Protein 4MGE (pdb70)

InterPro domains:
  IPR003501 Phosphotransferase system, EIIB component, type 2/3 [PF02302] (2-93)
  IPR013012 Phosphotransferase system, EIIB component, type 3 [PS51100] (1-100)
  IPR036095 PTS system IIB component-like superfamily [SSF52794] (1-99)
  IPR051819 PTS system sugar-specific EIIB domain-containing protein [PTHR34581] (1-99)

Foldseek 3Di:
DEEEEDADCDDLVVLLQVLLVVLCVVVVHDYHYDYYHPVCCVVCLLRAQAYEYEPVVQVCCVVVVVVCVVSLHFYDYDDNVCSVVSPSNVVNVVRVVRNDVSVDPVDD/DEEEEDDDCDDLVVLLLVLLVVLCVVVPHDYHYDYHHPVCCVVCLLRALEYEYEPVVQVCQVVVCVVQLVSLHFYDYADNVCSVVSPSNVSNVVRVVRSVVSVVPDD

Solvent-accessible surface area: 11028 Å² total; per-residue (Å²): 43,36,0,0,1,2,22,51,67,35,165,49,6,43,89,0,17,82,88,0,85,65,3,10,170,84,90,68,59,156,56,88,11,30,20,20,55,24,132,27,1,154,123,31,2,102,92,6,40,0,0,0,0,3,34,109,20,123,177,47,50,90,84,19,75,96,28,0,61,117,109,123,8,10,22,12,9,1,45,77,148,52,18,58,150,37,64,4,89,18,0,0,39,12,0,46,2,4,59,139,2,35,99,13,140,96,122,48,29,35,0,0,0,3,26,58,69,34,103,15,12,46,29,0,16,62,55,0,85,62,4,8,169,84,98,64,49,148,47,85,10,35,18,20,58,28,132,26,3,122,114,28,2,123,83,6,52,0,0,0,0,10,4,119,19,120,160,38,24,86,73,8,90,93,31,0,47,136,103,73,3,2,14,43,7,2,60,34,93,44,22,1,74,0,51,2,87,17,0,0,72,36,0,50,83,25,70,124,41,29,90,148,97,159,221

Radius of gyration: 18.67 Å; Cα contacts (8 Å, |Δi|>4): 383; chains: 2; bounding box: 47×44×53 Å

Organism: Bacillus anthracis (NCBI:txid1392)

Structure (mmCIF, N/CA/C/O backbone):
data_4MGE
#
_entry.id   4MGE
#
_cell.length_a   59.788
_cell.length_b   70.802
_cell.length_c   84.464
_cell.angle_alpha   90.00
_cell.angle_beta   90.00
_cell.angle_gamma   90.00
#
_symmetry.space_group_name_H-M   'C 2 2 21'
#
loop_
_entity.id
_entity.type
_entity.pdbx_description
1 polymer 'PTS system, cellobiose-specific IIB component'
2 non-polymer 'CHLORIDE ION'
3 non-polymer 1,2-ETHANEDIOL
4 water water
#
loop_
_atom_site.group_PDB
_atom_site.id
_atom_s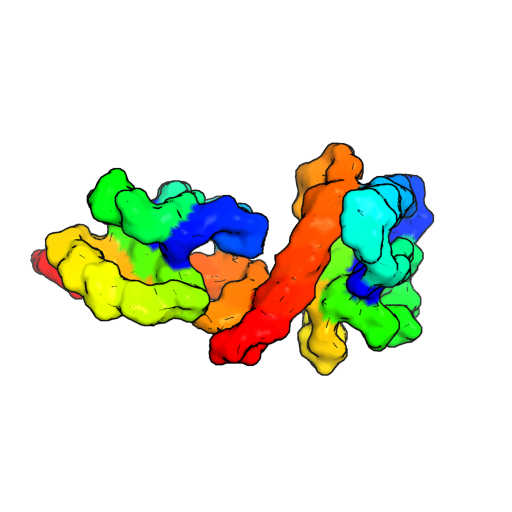ite.type_symbol
_atom_site.label_atom_id
_atom_site.label_alt_id
_atom_site.label_comp_id
_atom_site.label_asym_id
_atom_site.label_entity_id
_atom_site.label_seq_id
_atom_site.pdbx_PDB_ins_code
_atom_site.Cartn_x
_atom_site.Cartn_y
_atom_site.Cartn_z
_atom_site.occupancy
_atom_site.B_iso_or_equiv
_atom_site.auth_seq_id
_atom_site.auth_comp_id
_atom_site.auth_asym_id
_atom_site.auth_atom_id
_atom_site.pdbx_PDB_model_num
ATOM 1 N N . MET A 1 1 ? 4.355 9.877 50.322 1.00 55.01 1 MET A N 1
ATOM 2 C CA . MET A 1 1 ? 3.927 10.559 49.080 1.00 50.87 1 MET A CA 1
ATOM 3 C C . MET A 1 1 ? 4.596 11.921 49.065 1.00 46.35 1 MET A C 1
ATOM 4 O O . MET A 1 1 ? 4.190 12.826 49.800 1.00 45.69 1 MET A O 1
ATOM 9 N N . ASN A 1 2 ? 5.636 12.038 48.240 1.00 45.74 2 ASN A N 1
ATOM 10 C CA . ASN A 1 2 ? 6.371 13.256 48.071 1.00 38.98 2 ASN A CA 1
ATOM 11 C C . ASN A 1 2 ? 5.893 13.961 46.788 1.00 37.64 2 ASN A C 1
ATOM 12 O O . ASN A 1 2 ? 5.991 13.424 45.694 1.00 36.54 2 ASN A O 1
ATOM 17 N N . ILE A 1 3 ? 5.419 15.185 46.952 1.00 35.13 3 ILE A N 1
ATOM 18 C CA . ILE A 1 3 ? 4.847 15.957 45.859 1.00 35.28 3 ILE A CA 1
ATOM 19 C C . ILE A 1 3 ? 5.602 17.284 45.706 1.00 32.03 3 ILE A C 1
ATOM 20 O O . ILE A 1 3 ? 5.636 18.136 46.603 1.00 34.35 3 ILE A O 1
ATOM 25 N N . LEU A 1 4 ? 6.208 17.431 44.538 1.00 32.85 4 LEU A N 1
ATOM 26 C CA . LEU A 1 4 ? 6.964 18.599 44.187 1.00 29.99 4 LEU A CA 1
ATOM 27 C C . LEU A 1 4 ? 6.104 19.472 43.290 1.00 31.76 4 LEU A C 1
ATOM 28 O O . LEU A 1 4 ? 5.537 19.009 42.280 1.00 33.96 4 LEU A O 1
ATOM 33 N N . LEU A 1 5 ? 6.014 20.750 43.639 1.00 32.90 5 LEU A N 1
ATOM 34 C CA . LEU A 1 5 ? 5.339 21.740 42.801 1.00 29.73 5 LEU A CA 1
ATOM 35 C C . LEU A 1 5 ? 6.357 22.685 42.184 1.00 30.24 5 LEU A C 1
ATOM 36 O O . LEU A 1 5 ? 7.381 23.053 42.811 1.00 32.62 5 LEU A O 1
ATOM 41 N N . CYS A 1 6 ? 6.066 23.099 40.956 1.00 31.70 6 CYS A N 1
ATOM 42 C CA . CYS A 1 6 ? 6.913 24.009 40.177 1.00 32.69 6 CYS A CA 1
ATOM 43 C C . CYS A 1 6 ? 5.963 25.060 39.613 1.00 32.53 6 CYS A C 1
ATOM 44 O O . CYS A 1 6 ? 4.813 24.745 39.354 1.00 31.85 6 CYS A O 1
ATOM 47 N N . CYS A 1 7 ? 6.393 26.284 39.334 1.00 31.24 7 CYS A N 1
ATOM 48 C CA . CYS A 1 7 ? 7.763 26.758 39.412 1.00 31.64 7 CYS A CA 1
ATOM 49 C C . CYS A 1 7 ? 7.929 28.027 40.264 1.00 34.68 7 CYS A C 1
ATOM 50 O O . CYS A 1 7 ? 8.783 28.849 39.979 1.00 33.36 7 CYS A O 1
ATOM 53 N N . SER A 1 8 ? 7.086 28.225 41.255 1.00 36.55 8 SER A N 1
ATOM 54 C CA . SER A 1 8 ? 7.298 29.354 42.131 1.00 40.09 8 SER A CA 1
ATOM 55 C C . SER A 1 8 ? 6.783 28.996 43.489 1.00 41.23 8 SER A C 1
ATOM 56 O O . SER A 1 8 ? 5.915 28.140 43.634 1.00 37.71 8 SER A O 1
ATOM 59 N N . ALA A 1 9 ? 7.387 29.620 44.487 1.00 37.37 9 ALA A N 1
ATOM 60 C CA . ALA A 1 9 ? 6.981 29.444 45.840 1.00 35.71 9 ALA A CA 1
ATOM 61 C C . ALA A 1 9 ? 6.424 30.812 46.274 1.00 38.26 9 ALA A C 1
ATOM 62 O O . ALA A 1 9 ? 6.722 31.267 47.349 1.00 36.96 9 ALA A O 1
ATOM 64 N N . GLY A 1 10 ? 5.652 31.450 45.374 1.00 39.79 10 GLY A N 1
ATOM 65 C CA . GLY A 1 10 ? 4.958 32.710 45.645 1.00 40.22 10 GLY A CA 1
ATOM 66 C C . GLY A 1 10 ? 3.748 32.481 46.532 1.00 39.60 10 GLY A C 1
ATOM 67 O O . GLY A 1 10 ? 3.489 31.369 46.976 1.00 37.67 10 GLY A O 1
ATOM 68 N N . MET A 1 11 ? 2.980 33.544 46.771 1.00 39.57 11 MET A N 1
ATOM 69 C CA . MET A 1 11 ? 1.831 33.485 47.678 1.00 43.01 11 MET A CA 1
ATOM 70 C C . MET A 1 11 ? 0.841 32.391 47.358 1.00 41.13 11 MET A C 1
ATOM 71 O O . MET A 1 11 ? 0.449 31.640 48.247 1.00 40.62 11 MET A O 1
ATOM 76 N N . SER A 1 12 ? 0.440 32.321 46.084 1.00 40.29 12 SER A N 1
ATOM 77 C CA . SER A 1 12 ? -0.597 31.382 45.633 1.00 39.31 12 SER A CA 1
ATOM 78 C C . SER A 1 12 ? -0.177 29.948 45.759 1.00 38.75 12 SER A C 1
ATOM 79 O O . SER A 1 12 ? -0.865 29.143 46.385 1.00 35.48 12 SER A O 1
ATOM 82 N N . THR A 1 13 ? 0.961 29.614 45.146 1.00 36.14 13 THR A N 1
ATOM 83 C CA . THR A 1 13 ? 1.454 28.241 45.220 1.00 33.48 13 THR A CA 1
ATOM 84 C C . THR A 1 13 ? 1.726 27.805 46.656 1.00 34.95 13 THR A C 1
ATOM 85 O O . THR A 1 13 ? 1.412 26.689 47.021 1.00 38.14 13 THR A O 1
ATOM 89 N N A SER A 1 14 ? 2.293 28.687 47.476 0.50 36.14 14 SER A N 1
ATOM 90 N N B SER A 1 14 ? 2.291 28.686 47.477 0.50 35.79 14 SER A N 1
ATOM 91 C CA A SER A 1 14 ? 2.597 28.341 48.846 0.50 35.77 14 SER A CA 1
ATOM 92 C CA B SER A 1 14 ? 2.602 28.320 48.836 0.50 35.17 14 SER A CA 1
ATOM 93 C C A SER A 1 14 ? 1.328 28.151 49.658 0.50 37.71 14 SER A C 1
ATOM 94 C C B SER A 1 14 ? 1.329 28.149 49.658 0.50 37.35 14 SER A C 1
ATOM 95 O O A SER A 1 14 ? 1.274 27.293 50.538 0.50 38.55 14 SER A O 1
ATOM 96 O O B SER A 1 14 ? 1.275 27.300 50.547 0.50 38.12 14 SER A O 1
ATOM 101 N N . LEU A 1 15 ? 0.297 28.924 49.353 1.00 40.21 15 LEU A N 1
ATOM 102 C CA . LEU A 1 15 ? -0.977 28.771 50.039 1.00 40.51 15 LEU A CA 1
ATOM 103 C C . LEU A 1 15 ? -1.527 27.375 49.708 1.00 41.50 15 LEU A C 1
ATOM 104 O O . LEU A 1 15 ? -2.028 26.662 50.598 1.00 42.29 15 LEU A O 1
ATOM 109 N N . LEU A 1 16 ? -1.383 26.959 48.442 1.00 40.64 16 LEU A N 1
ATOM 110 C CA . LEU A 1 16 ? -1.850 25.652 48.010 1.00 36.30 16 LEU A CA 1
ATOM 111 C C . LEU A 1 16 ? -1.078 24.549 48.700 1.00 38.24 16 LEU A C 1
ATOM 112 O O . LEU A 1 16 ? -1.675 23.615 49.218 1.00 42.86 16 LEU A O 1
ATOM 117 N N . VAL A 1 17 ? 0.247 24.669 48.760 1.00 35.05 17 VAL A N 1
ATOM 118 C CA . VAL A 1 17 ? 1.044 23.687 49.492 1.00 37.81 17 VAL A CA 1
ATOM 119 C C . VAL A 1 17 ? 0.547 23.537 50.942 1.00 38.84 17 VAL A C 1
ATOM 120 O O . VAL A 1 17 ? 0.437 22.431 51.441 1.00 41.77 17 VAL A O 1
ATOM 124 N N . THR A 1 18 ? 0.245 24.633 51.606 1.00 43.47 18 THR A N 1
ATOM 125 C CA . THR A 1 18 ? -0.204 24.552 53.029 1.00 45.25 18 THR A CA 1
ATOM 126 C C . THR A 1 18 ? -1.506 23.750 53.110 1.00 44.10 18 THR A C 1
ATOM 127 O O . THR A 1 18 ? -1.652 22.865 53.945 1.00 52.02 18 THR A O 1
ATOM 131 N N . LYS A 1 19 ? -2.421 24.050 52.196 1.00 45.83 19 LYS A N 1
ATOM 132 C CA . LYS A 1 19 ? -3.703 23.353 52.130 1.00 48.72 19 LYS A CA 1
ATOM 133 C C . LYS A 1 19 ? -3.493 21.875 51.783 1.00 47.16 19 LYS A C 1
ATOM 134 O O . LYS A 1 19 ? -4.150 21.029 52.349 1.00 46.51 19 LYS A O 1
ATOM 140 N N . MET A 1 20 ? -2.577 21.570 50.857 1.00 41.57 20 MET A N 1
ATOM 141 C CA . MET A 1 20 ? -2.261 20.171 50.502 1.00 39.47 20 MET A CA 1
ATOM 142 C C . MET A 1 20 ? -1.670 19.420 51.683 1.00 43.14 20 MET A C 1
ATOM 143 O O . MET A 1 20 ? -1.946 18.243 51.867 1.00 44.69 20 MET A O 1
ATOM 148 N N . GLU A 1 21 ? -0.846 20.108 52.479 1.00 46.40 21 GLU A N 1
ATOM 149 C CA . GLU A 1 21 ? -0.276 19.509 53.706 1.00 51.69 21 GLU A CA 1
ATOM 150 C C . GLU A 1 21 ? -1.329 19.211 54.769 1.00 52.62 21 GLU A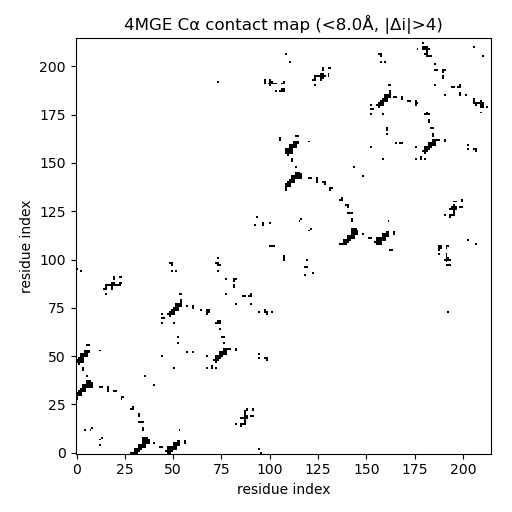 C 1
ATOM 151 O O . GLU A 1 21 ? -1.248 18.202 55.472 1.00 57.24 21 GLU A O 1
ATOM 157 N N . ALA A 1 22 ? -2.304 20.093 54.896 1.00 52.43 22 ALA A N 1
ATOM 158 C CA . ALA A 1 22 ? -3.400 19.867 55.836 1.00 58.58 22 ALA A CA 1
ATOM 159 C C . ALA A 1 22 ? -4.213 18.665 55.387 1.00 58.12 22 ALA A C 1
ATOM 160 O O . ALA A 1 22 ? -4.657 17.865 56.194 1.00 62.48 22 ALA A O 1
ATOM 162 N N . ALA A 1 23 ? -4.433 18.550 54.085 1.00 52.84 23 ALA A N 1
ATOM 163 C CA . ALA A 1 23 ? -5.188 17.448 53.562 1.00 50.17 23 ALA A CA 1
ATOM 164 C C . ALA A 1 23 ? -4.462 16.107 53.741 1.00 53.99 23 ALA A C 1
ATOM 165 O O . ALA A 1 23 ? -5.094 15.095 54.066 1.00 57.43 23 ALA A O 1
ATOM 167 N N . ALA A 1 24 ? -3.149 16.093 53.564 1.00 53.76 24 ALA A N 1
ATOM 168 C CA . ALA A 1 24 ? -2.370 14.855 53.679 1.00 58.45 24 ALA A CA 1
ATOM 169 C C . ALA A 1 24 ? -2.316 14.387 55.144 1.00 64.68 24 ALA A C 1
ATOM 170 O O . ALA A 1 24 ? -2.480 13.202 55.442 1.00 66.59 24 ALA A O 1
ATOM 172 N N . LYS A 1 25 ? -2.120 15.327 56.057 1.00 72.08 25 LYS A N 1
ATOM 173 C CA . LYS A 1 25 ? -2.067 15.005 57.475 1.00 76.49 25 LYS A CA 1
ATOM 174 C C . LYS A 1 25 ? -3.401 14.384 57.874 1.00 82.15 25 LYS A C 1
ATOM 175 O O . LYS A 1 25 ? -3.441 13.357 58.552 1.00 82.98 25 LYS A O 1
ATOM 181 N N . ALA A 1 26 ? -4.493 14.998 57.426 1.00 80.11 26 ALA A N 1
ATOM 182 C CA . ALA A 1 26 ? -5.838 14.502 57.737 1.00 81.82 26 ALA A CA 1
ATOM 183 C C . ALA A 1 26 ? -6.171 13.156 57.068 1.00 81.95 26 ALA A C 1
ATOM 184 O O . ALA A 1 26 ? -7.309 12.699 57.117 1.00 91.39 26 ALA A O 1
ATOM 186 N N . ARG A 1 27 ? -5.196 12.549 56.410 1.00 77.64 27 ARG A N 1
ATOM 187 C CA . ARG A 1 27 ? -5.347 11.199 55.867 1.00 84.43 27 ARG A CA 1
ATOM 188 C C . ARG A 1 27 ? -4.128 10.423 56.349 1.00 87.01 27 ARG A C 1
ATOM 189 O O . ARG A 1 27 ? -3.712 9.440 55.719 1.00 79.43 27 ARG A O 1
ATOM 197 N N . GLY A 1 28 ? -3.551 10.905 57.459 1.00 86.34 28 GLY A N 1
ATOM 198 C CA . GLY A 1 28 ? -2.362 10.322 58.068 1.00 86.69 28 GLY A CA 1
ATOM 199 C C . GLY A 1 28 ? -1.332 9.979 57.027 1.00 89.54 28 GLY A C 1
ATOM 200 O O . GLY A 1 28 ? -0.592 9.010 57.163 1.00 92.91 28 GLY A O 1
ATOM 201 N N . LEU A 1 29 ? -1.280 10.789 55.979 1.00 82.99 29 LEU A N 1
ATOM 202 C CA . LEU A 1 29 ? -0.376 10.543 54.899 1.00 80.75 29 LEU A CA 1
ATOM 203 C C . LEU A 1 29 ? 0.940 11.229 55.246 1.00 78.31 29 LEU A C 1
ATOM 204 O O . LEU A 1 29 ? 0.967 12.432 55.538 1.00 74.84 29 LEU A O 1
ATOM 209 N N . GLU A 1 30 ? 2.024 10.459 55.260 1.00 79.82 30 GLU A N 1
ATOM 210 C CA . GLU A 1 30 ? 3.336 11.020 55.521 1.00 75.84 30 GLU A CA 1
ATOM 211 C C . GLU A 1 30 ? 3.952 11.387 54.193 1.00 73.26 30 GLU A C 1
ATOM 212 O O . GLU A 1 30 ? 3.649 10.759 53.182 1.00 69.69 30 GLU A O 1
ATOM 218 N N . GLY A 1 31 ? 4.826 12.391 54.206 1.00 61.07 31 GLY A N 1
ATOM 219 C CA . GLY A 1 31 ? 5.546 12.795 53.022 1.00 58.71 31 GLY A CA 1
ATOM 220 C C . GLY A 1 31 ? 5.857 14.275 53.008 1.00 54.14 31 GLY A C 1
ATOM 221 O O . GLY A 1 31 ? 5.470 15.016 53.921 1.00 55.26 31 GLY A O 1
ATOM 222 N N . LYS A 1 32 ? 6.575 14.694 51.970 1.00 47.52 32 LYS A N 1
ATOM 223 C CA . LYS A 1 32 ? 6.931 16.077 51.796 1.00 43.21 32 LYS A CA 1
ATOM 224 C C . LYS A 1 32 ? 6.190 16.633 50.562 1.00 42.86 32 LYS A C 1
ATOM 225 O O . LYS A 1 32 ? 6.172 15.992 49.493 1.00 40.58 32 LYS A O 1
ATOM 231 N N . ILE A 1 33 ? 5.593 17.810 50.741 1.00 36.89 33 ILE A N 1
ATOM 232 C CA . ILE A 1 33 ? 4.955 18.581 49.677 1.00 38.69 33 ILE A CA 1
ATOM 233 C C . ILE A 1 33 ? 5.645 19.952 49.682 1.00 33.73 33 ILE A C 1
ATOM 234 O O . ILE A 1 33 ? 5.644 20.649 50.698 1.00 35.47 33 ILE A O 1
ATOM 239 N N . TRP A 1 34 ? 6.290 20.315 48.586 1.00 33.11 34 TRP A N 1
ATOM 240 C CA . TRP A 1 34 ? 7.020 21.553 48.548 1.00 34.57 34 TRP A CA 1
ATOM 241 C C . TRP A 1 34 ? 7.109 22.125 47.186 1.00 32.19 34 TRP A C 1
ATOM 242 O O . TRP A 1 34 ? 6.974 21.408 46.207 1.00 32.69 34 TRP A O 1
ATOM 253 N N . ALA A 1 35 ? 7.243 23.445 47.138 1.00 32.16 35 ALA A N 1
ATOM 254 C CA . ALA A 1 35 ? 7.319 24.191 45.886 1.00 30.91 35 ALA A CA 1
ATOM 255 C C . ALA A 1 35 ? 8.715 24.771 45.660 1.00 31.54 35 ALA A C 1
ATOM 256 O O . ALA A 1 35 ? 9.342 25.266 46.590 1.00 33.17 35 ALA A O 1
ATOM 258 N N . VAL A 1 36 ? 9.199 24.719 44.423 1.00 30.15 36 VAL A N 1
ATOM 259 C CA . VAL A 1 36 ? 10.496 25.255 44.093 1.00 32.25 36 VAL A CA 1
ATOM 260 C C . VAL A 1 36 ? 10.419 25.993 42.784 1.00 36.26 36 VAL A C 1
ATOM 261 O O . VAL A 1 36 ? 9.457 25.798 42.024 1.00 35.25 36 VAL A O 1
ATOM 265 N N . SER A 1 37 ? 11.407 26.858 42.502 1.00 37.37 37 SER A N 1
ATOM 266 C CA . SER A 1 37 ? 11.449 27.498 41.194 1.00 34.47 37 SER A CA 1
ATOM 267 C C . SER A 1 37 ? 12.025 26.500 40.196 1.00 36.86 37 SER A C 1
ATOM 268 O O . SER A 1 37 ? 12.598 25.447 40.578 1.00 33.46 37 SER A O 1
ATOM 271 N N . GLY A 1 38 ? 11.894 26.800 38.904 1.00 32.24 38 GLY A N 1
ATOM 272 C CA . GLY A 1 38 ? 12.278 25.831 37.869 1.00 33.38 38 GLY A CA 1
ATOM 273 C C . GLY A 1 38 ? 13.711 25.334 37.899 1.00 35.62 38 GLY A C 1
ATOM 274 O O . GLY A 1 38 ? 13.976 24.187 37.525 1.00 34.91 38 GLY A O 1
ATOM 275 N N . ASP A 1 39 ? 14.616 26.176 38.381 1.00 37.04 39 ASP A N 1
ATOM 276 C CA . ASP A 1 39 ? 16.057 25.864 38.398 1.00 39.48 39 ASP A CA 1
ATOM 277 C C . ASP A 1 39 ? 16.381 24.808 39.442 1.00 37.51 39 ASP A C 1
ATOM 278 O O . ASP A 1 39 ? 17.439 24.215 39.403 1.00 38.38 39 ASP A O 1
ATOM 283 N N . ALA A 1 40 ? 15.462 24.590 40.374 1.00 32.47 40 ALA A N 1
ATOM 284 C CA . ALA A 1 40 ? 15.630 23.614 41.449 1.00 33.51 40 ALA A CA 1
ATOM 285 C C . ALA A 1 40 ? 14.999 22.259 41.192 1.00 34.79 40 ALA A C 1
ATOM 286 O O . ALA A 1 40 ? 15.188 21.318 41.975 1.00 33.27 40 ALA A O 1
ATOM 288 N N . VAL A 1 41 ? 14.273 22.112 40.085 1.00 32.85 41 VAL A N 1
ATOM 289 C CA . VAL A 1 41 ? 13.611 20.847 39.832 1.00 33.42 41 VAL A CA 1
ATOM 290 C C . VAL A 1 41 ? 14.584 19.687 39.660 1.00 33.12 41 VAL A C 1
ATOM 291 O O . VAL A 1 41 ? 14.394 18.602 40.234 1.00 34.51 41 VAL A O 1
ATOM 295 N N . LYS A 1 42 ? 15.645 19.896 38.889 1.00 35.07 42 LYS A N 1
ATOM 296 C CA . LYS A 1 42 ? 16.620 18.819 38.685 1.00 32.33 42 LYS A CA 1
ATOM 297 C C . LYS A 1 42 ? 17.200 18.221 39.957 1.00 35.01 42 LYS A C 1
ATOM 298 O O . LYS A 1 42 ? 17.330 17.005 40.067 1.00 35.34 42 LYS A O 1
ATOM 304 N N . THR A 1 43 ? 17.461 19.064 40.947 1.00 32.60 43 THR A N 1
ATOM 305 C CA . THR A 1 43 ? 18.044 18.621 42.205 1.00 33.89 43 THR A CA 1
ATOM 306 C C . THR A 1 43 ? 17.034 18.156 43.223 1.00 34.67 43 THR A C 1
ATOM 307 O O . THR A 1 43 ? 17.437 17.597 44.239 1.00 36.40 43 THR A O 1
ATOM 311 N N . ASN A 1 44 ? 15.748 18.318 42.930 1.00 33.76 44 ASN A N 1
ATOM 312 C CA . ASN A 1 44 ? 14.666 17.872 43.817 1.00 34.68 44 ASN A CA 1
ATOM 313 C C . ASN A 1 44 ? 13.749 16.752 43.278 1.00 35.49 44 ASN A C 1
ATOM 314 O O . ASN A 1 44 ? 13.022 16.125 44.079 1.00 37.41 44 ASN A O 1
ATOM 319 N N . ILE A 1 45 ? 13.784 16.517 41.953 1.00 37.69 45 ILE A N 1
ATOM 320 C CA . ILE A 1 45 ? 12.938 15.508 41.245 1.00 36.61 45 ILE A CA 1
ATOM 321 C C . ILE A 1 45 ? 13.094 14.059 41.758 1.00 37.64 45 ILE A C 1
ATOM 322 O O . ILE A 1 45 ? 12.104 13.307 41.859 1.00 41.06 45 ILE A O 1
ATOM 327 N N . ASP A 1 46 ? 14.308 13.649 42.106 1.00 38.28 46 ASP A N 1
ATOM 328 C CA . ASP A 1 46 ? 14.527 12.279 42.605 1.00 38.04 46 ASP A CA 1
ATOM 329 C C . ASP A 1 46 ? 13.805 12.001 43.940 1.00 40.46 46 ASP A C 1
ATOM 330 O O . ASP A 1 46 ? 13.328 10.913 44.171 1.00 42.51 46 ASP A O 1
ATOM 335 N N . GLN A 1 47 ? 13.717 12.994 44.807 1.00 39.39 47 GLN A N 1
ATOM 336 C CA . GLN A 1 47 ? 12.992 12.842 46.058 1.00 40.37 47 GLN A CA 1
ATOM 337 C C . GLN A 1 47 ? 11.447 12.780 45.834 1.00 42.41 47 GLN A C 1
ATOM 338 O O . GLN A 1 47 ? 10.707 12.253 46.666 1.00 43.05 47 GLN A O 1
ATOM 344 N N . ALA A 1 48 ? 10.980 13.351 44.734 1.00 38.45 48 ALA A N 1
ATOM 345 C CA . ALA A 1 48 ? 9.540 13.439 44.442 1.00 41.88 48 ALA A CA 1
ATOM 346 C C . ALA A 1 48 ? 8.970 12.173 43.866 1.00 40.50 48 ALA A C 1
ATOM 347 O O . ALA A 1 48 ? 9.656 11.438 43.181 1.00 39.30 48 ALA A O 1
ATOM 349 N N . ASP A 1 49 ? 7.701 11.929 44.153 1.00 38.77 49 ASP A N 1
ATOM 350 C CA . ASP A 1 49 ? 6.949 10.824 43.541 1.00 41.22 49 ASP A CA 1
ATOM 351 C C . ASP A 1 49 ? 6.117 11.367 42.380 1.00 38.37 49 ASP A C 1
ATOM 352 O O . ASP A 1 49 ? 5.820 10.660 41.417 1.00 36.41 49 ASP A O 1
ATOM 357 N N . VAL A 1 50 ? 5.763 12.641 42.491 1.00 34.34 50 VAL A N 1
ATOM 358 C CA . VAL A 1 50 ? 4.958 13.367 41.525 1.00 37.54 50 VAL A CA 1
ATOM 359 C C . VAL A 1 50 ? 5.436 14.816 41.434 1.00 32.72 50 VAL A C 1
ATOM 360 O O . VAL A 1 50 ? 5.759 15.464 42.462 1.00 33.31 50 VAL A O 1
ATOM 364 N N . LEU A 1 51 ? 5.456 15.322 40.208 1.00 33.10 51 LEU A N 1
ATOM 365 C CA . LEU A 1 51 ? 5.763 16.729 39.936 1.00 31.45 51 LEU A CA 1
ATOM 366 C C . LEU A 1 51 ? 4.499 17.366 39.329 1.00 33.03 51 LEU A C 1
ATOM 367 O O . LEU A 1 51 ? 3.958 16.871 38.315 1.00 34.96 51 LEU A O 1
ATOM 372 N N . LEU A 1 52 ? 4.064 18.471 39.912 1.00 30.44 52 LEU A N 1
ATOM 373 C CA . LEU A 1 52 ? 2.886 19.208 39.467 1.00 32.34 52 LEU A CA 1
ATOM 374 C C . LEU A 1 52 ? 3.255 20.628 39.112 1.00 29.87 52 LEU A C 1
ATOM 375 O O . LEU A 1 52 ? 3.960 21.287 39.862 1.00 32.71 52 LEU A O 1
ATOM 380 N N . LEU A 1 53 ? 2.780 21.101 37.962 1.00 29.50 53 LEU A N 1
ATOM 381 C CA . LEU A 1 53 ? 3.066 22.435 37.527 1.00 32.23 53 LEU A CA 1
ATOM 382 C C . LEU A 1 53 ? 1.865 23.324 37.695 1.00 33.64 53 LEU A C 1
ATOM 383 O O . LEU A 1 53 ? 0.744 22.921 37.377 1.00 33.89 53 LEU A O 1
ATOM 388 N N . GLY A 1 54 ? 2.128 24.548 38.116 1.00 34.69 54 GLY A N 1
ATOM 389 C CA . GLY A 1 54 ? 1.120 25.568 38.214 1.00 34.48 54 GLY A CA 1
ATOM 390 C C . GLY A 1 54 ? 0.563 25.897 36.824 1.00 34.17 54 GLY A C 1
ATOM 391 O O . GLY A 1 54 ? 1.280 25.815 35.805 1.00 32.11 54 GLY A O 1
ATOM 392 N N . PRO A 1 55 ? -0.693 26.324 36.762 1.00 34.99 55 PRO A N 1
ATOM 393 C CA . PRO A 1 55 ? -1.287 26.596 35.441 1.00 35.17 55 PRO A CA 1
ATOM 394 C C . PRO A 1 55 ? -0.576 27.713 34.696 1.00 39.28 55 PRO A C 1
ATOM 395 O O . PRO A 1 55 ? -0.576 27.720 33.477 1.00 39.40 55 PRO A O 1
ATOM 399 N N . GLN A 1 56 ? 0.092 28.617 35.408 1.00 35.75 56 GLN A N 1
ATOM 400 C CA . GLN A 1 56 ? 0.795 29.688 34.760 1.00 40.71 56 GLN A CA 1
ATOM 401 C C . GLN A 1 56 ? 2.125 29.250 34.073 1.00 40.10 56 GLN A C 1
ATOM 402 O O . GLN A 1 56 ? 2.671 29.989 33.256 1.00 45.45 56 GLN A O 1
ATOM 408 N N . VAL A 1 57 ? 2.582 28.030 34.340 1.00 33.90 57 VAL A N 1
ATOM 409 C CA . VAL A 1 57 ? 3.774 27.478 33.694 1.00 35.79 57 VAL A CA 1
ATOM 410 C C . VAL A 1 57 ? 3.475 26.236 32.890 1.00 38.27 57 VAL A C 1
ATOM 411 O O . VAL A 1 57 ? 4.339 25.414 32.706 1.00 36.59 57 VAL A O 1
ATOM 415 N N . ARG A 1 58 ? 2.241 26.147 32.359 1.00 39.29 58 ARG A N 1
ATOM 416 C CA . ARG A 1 58 ? 1.844 25.054 31.500 1.00 43.55 58 ARG A CA 1
ATOM 417 C C . ARG A 1 58 ? 2.818 24.890 30.338 1.00 44.16 58 ARG A C 1
ATOM 418 O O . ARG A 1 58 ? 3.086 23.786 29.944 1.00 41.85 58 ARG A O 1
ATOM 426 N N . TYR A 1 59 ? 3.354 26.000 29.817 1.00 48.25 59 TYR A N 1
ATOM 427 C CA . TYR A 1 59 ? 4.310 25.964 28.708 1.00 51.25 59 TYR A CA 1
ATOM 428 C C . TYR A 1 59 ? 5.575 25.163 29.011 1.00 51.61 59 TYR A C 1
ATOM 429 O O . TYR A 1 59 ? 6.302 24.810 28.105 1.00 54.02 59 TYR A O 1
ATOM 438 N N . MET A 1 60 ? 5.826 24.845 30.270 1.00 49.48 60 MET A N 1
ATOM 439 C CA . MET A 1 60 ? 7.017 24.094 30.613 1.00 46.03 60 MET A CA 1
ATOM 440 C C . MET A 1 60 ? 6.780 22.606 30.673 1.00 45.04 60 MET A C 1
ATOM 441 O O . MET A 1 60 ? 7.711 21.854 30.954 1.00 44.58 60 MET A O 1
ATOM 446 N N . LEU A 1 61 ? 5.543 22.189 30.420 1.00 43.20 61 LEU A N 1
ATOM 447 C CA . LEU A 1 61 ? 5.173 20.786 30.528 1.00 43.03 61 LEU A CA 1
ATOM 448 C C . LEU A 1 61 ? 5.975 19.878 29.602 1.00 45.98 61 LEU A C 1
ATOM 449 O O . LEU A 1 61 ? 6.600 18.931 30.071 1.00 44.30 61 LEU A O 1
ATOM 454 N N . SER A 1 62 ? 5.974 20.147 28.299 1.00 44.84 62 SER A N 1
ATOM 455 C CA . SER A 1 62 ? 6.756 19.279 27.378 1.00 49.93 62 SER A CA 1
ATOM 456 C C . SER A 1 62 ? 8.156 18.974 27.865 1.00 52.98 62 SER A C 1
ATOM 457 O O . SER A 1 62 ? 8.594 17.815 27.863 1.00 56.42 62 SER A O 1
ATOM 460 N N . SER A 1 63 ? 8.865 20.020 28.259 1.00 50.23 63 SER A N 1
ATOM 461 C CA . SER A 1 63 ? 10.247 19.895 28.709 1.00 54.89 63 SER A CA 1
ATOM 462 C C . SER A 1 63 ? 10.360 19.216 30.070 1.00 51.07 63 SER A C 1
ATOM 463 O O . SER A 1 63 ? 11.268 18.403 30.289 1.00 51.74 63 SER A O 1
ATOM 466 N N . MET A 1 64 ? 9.443 19.525 30.988 1.00 44.84 64 MET A N 1
ATOM 467 C CA . MET A 1 64 ? 9.522 18.899 32.334 1.00 43.51 64 MET A CA 1
ATOM 468 C C . MET A 1 64 ? 9.104 17.433 32.256 1.00 43.33 64 MET A C 1
ATOM 469 O O . MET A 1 64 ? 9.559 16.587 33.052 1.00 41.59 64 MET A O 1
ATOM 474 N N . LYS A 1 65 ? 8.239 17.125 31.299 1.00 44.17 65 LYS A N 1
ATOM 475 C CA . LYS A 1 65 ? 7.750 15.750 31.116 1.00 42.05 65 LYS A CA 1
ATOM 476 C C . LYS A 1 65 ? 8.875 14.799 30.714 1.00 44.85 65 LYS A C 1
ATOM 477 O O . LYS A 1 65 ? 8.874 13.637 31.095 1.00 44.90 65 LYS A O 1
ATOM 483 N N . THR A 1 66 ? 9.813 15.275 29.900 1.00 47.66 66 THR A N 1
ATOM 484 C CA . THR A 1 66 ? 10.909 14.421 29.461 1.00 50.79 66 THR A CA 1
ATOM 485 C C . THR A 1 66 ? 11.681 14.004 30.685 1.00 50.55 66 THR A C 1
ATOM 486 O O . THR A 1 66 ? 11.999 12.840 30.857 1.00 48.62 66 THR A O 1
ATOM 490 N N . LEU A 1 67 ? 11.961 14.965 31.557 1.00 47.54 67 LEU A N 1
ATOM 491 C CA . LEU A 1 67 ? 12.688 14.674 32.813 1.00 47.68 67 LEU A CA 1
ATOM 492 C C . LEU A 1 67 ? 11.929 13.726 33.772 1.00 46.02 67 LEU A C 1
ATOM 493 O O . LEU A 1 67 ? 12.473 12.755 34.307 1.00 43.79 67 LEU A O 1
ATOM 498 N N . ALA A 1 68 ? 10.667 14.045 34.003 1.00 43.60 68 ALA A N 1
ATOM 499 C CA . ALA A 1 68 ? 9.832 13.273 34.910 1.00 43.22 68 ALA A CA 1
ATOM 500 C C . ALA A 1 68 ? 9.657 11.830 34.408 1.00 43.02 68 ALA A C 1
ATOM 501 O O . ALA A 1 68 ? 9.825 10.867 35.173 1.00 44.92 68 ALA A O 1
ATOM 503 N N . ASP A 1 69 ? 9.305 11.686 33.134 1.00 41.76 69 ASP A N 1
ATOM 504 C CA . ASP A 1 69 ? 9.084 10.359 32.560 1.00 47.03 69 ASP A CA 1
ATOM 505 C C . ASP A 1 69 ? 10.330 9.530 32.772 1.00 52.74 69 ASP A C 1
ATOM 506 O O . ASP A 1 69 ? 10.276 8.387 33.243 1.00 56.02 69 ASP A O 1
ATOM 511 N N . GLU A 1 70 ? 11.461 10.121 32.423 1.00 57.13 70 GLU A N 1
ATOM 512 C CA . GLU A 1 70 ? 12.763 9.469 32.584 1.00 66.93 70 GLU A CA 1
ATOM 513 C C . GLU A 1 70 ? 13.037 8.992 34.050 1.00 62.70 70 GLU A C 1
ATOM 514 O O . GLU A 1 70 ? 13.577 7.891 34.255 1.00 64.15 70 GLU A O 1
ATOM 520 N N . ARG A 1 71 ? 12.652 9.811 35.042 1.00 55.50 71 ARG A N 1
ATOM 521 C CA . ARG A 1 71 ? 12.873 9.532 36.471 1.00 55.09 71 ARG A CA 1
ATOM 522 C C . ARG A 1 71 ? 11.740 8.700 37.095 1.00 59.18 71 ARG A C 1
ATOM 523 O O . ARG A 1 71 ? 11.745 8.484 38.314 1.00 61.17 71 ARG A O 1
ATOM 531 N N . ASN A 1 72 ? 10.751 8.270 36.299 1.00 56.17 72 ASN A N 1
ATOM 532 C CA . ASN A 1 72 ? 9.554 7.580 36.843 1.00 57.67 72 ASN A CA 1
ATOM 533 C C . ASN A 1 72 ? 8.786 8.423 37.878 1.00 53.35 72 ASN A C 1
ATOM 534 O O . ASN A 1 72 ? 8.406 7.949 38.956 1.00 53.41 72 ASN A O 1
ATOM 539 N N . VAL A 1 73 ? 8.589 9.685 37.548 1.00 45.06 73 VAL A N 1
ATOM 540 C CA . VAL A 1 73 ? 7.846 10.581 38.389 1.00 43.30 73 VAL A CA 1
ATOM 541 C C . VAL A 1 73 ? 6.603 10.994 37.622 1.00 42.88 73 VAL A C 1
ATOM 542 O O . VAL A 1 73 ? 6.684 11.423 36.452 1.00 41.78 73 VAL A O 1
ATOM 546 N N . GLY A 1 74 ? 5.448 10.863 38.260 1.00 44.03 74 GLY A N 1
ATOM 547 C CA . GLY A 1 74 ? 4.207 11.303 37.631 1.00 43.40 74 GLY A CA 1
ATOM 548 C C . GLY A 1 74 ? 4.283 12.811 37.385 1.00 40.56 74 GLY A C 1
ATOM 549 O O . GLY A 1 74 ? 4.909 13.557 38.157 1.00 40.61 74 GLY A O 1
ATOM 550 N N . ILE A 1 75 ? 3.646 13.289 36.312 1.00 38.68 75 ILE A N 1
ATOM 551 C CA . ILE A 1 75 ? 3.678 14.722 36.035 1.00 35.68 75 ILE A CA 1
ATOM 552 C C . ILE A 1 75 ? 2.402 15.204 35.389 1.00 38.25 75 ILE A C 1
ATOM 553 O O . ILE A 1 75 ? 1.790 14.513 34.553 1.00 37.91 75 ILE A O 1
ATOM 558 N N . ASP A 1 76 ? 1.978 16.395 35.770 1.00 32.41 76 ASP A N 1
ATOM 559 C CA . ASP A 1 76 ? 0.832 16.970 35.175 1.00 36.03 76 ASP A CA 1
ATOM 560 C C . ASP A 1 76 ? 0.793 18.454 35.542 1.00 36.02 76 ASP A C 1
ATOM 561 O O . ASP A 1 76 ? 1.560 18.939 36.391 1.00 33.92 76 ASP A O 1
ATOM 566 N N . VAL A 1 77 ? -0.070 19.177 34.858 1.00 32.79 77 VAL A N 1
ATOM 567 C CA . VAL A 1 77 ? -0.342 20.551 35.169 1.00 31.10 77 VAL A CA 1
ATOM 568 C C . VAL A 1 77 ? -1.570 20.558 36.078 1.00 34.59 77 VAL A C 1
ATOM 569 O O . VAL A 1 77 ? -2.529 19.800 35.866 1.00 35.41 77 VAL A O 1
ATOM 573 N N . ILE A 1 78 ? -1.519 21.376 37.120 1.00 34.08 78 ILE A N 1
ATOM 574 C CA . ILE A 1 78 ? -2.641 21.525 38.055 1.00 33.18 78 ILE A CA 1
ATOM 575 C C . ILE A 1 78 ? -3.862 22.113 37.329 1.00 35.42 78 ILE A C 1
ATOM 576 O O . ILE A 1 78 ? -3.759 23.013 36.478 1.00 34.99 78 ILE A O 1
ATOM 581 N N . ASN A 1 79 ? -5.029 21.564 37.620 1.00 38.19 79 ASN A N 1
ATOM 582 C CA . ASN A 1 79 ? -6.274 22.063 36.976 1.00 36.94 79 ASN A CA 1
ATOM 583 C C . ASN A 1 79 ? -6.474 23.500 37.444 1.00 39.44 79 ASN A C 1
ATOM 584 O O . ASN A 1 79 ? -6.378 23.796 38.660 1.00 37.74 79 ASN A O 1
ATOM 589 N N . PRO A 1 80 ? -6.665 24.421 36.492 1.00 41.93 80 PRO A N 1
ATOM 590 C CA . PRO A 1 80 ? -6.791 25.841 36.803 1.00 41.50 80 PRO A CA 1
ATOM 591 C C . PRO A 1 80 ? -7.871 26.142 37.811 1.00 42.48 80 PRO A C 1
ATOM 592 O O . PRO A 1 80 ? -7.725 27.094 38.563 1.00 42.75 80 PRO A O 1
ATOM 596 N N . MET A 1 81 ? -8.927 25.330 37.845 1.00 39.38 81 MET A N 1
ATOM 597 C CA . MET A 1 81 ? -10.000 25.538 38.832 1.00 48.34 81 MET A CA 1
ATOM 598 C C . MET A 1 81 ? -9.573 25.117 40.220 1.00 44.39 81 MET A C 1
ATOM 599 O O . MET A 1 81 ? -9.877 25.796 41.183 1.00 47.29 81 MET A O 1
ATOM 604 N N . HIS A 1 82 ? -8.887 23.990 40.330 1.00 42.18 82 HIS A N 1
ATOM 605 C CA . HIS A 1 82 ? -8.396 23.555 41.631 1.00 39.30 82 HIS A CA 1
ATOM 606 C C . HIS A 1 82 ? -7.406 24.597 42.135 1.00 41.84 82 HIS A C 1
ATOM 607 O O . HIS A 1 82 ? -7.419 24.931 43.304 1.00 38.81 82 HIS A O 1
ATOM 614 N N . TYR A 1 83 ? -6.543 25.109 41.243 1.00 36.70 83 TYR A N 1
ATOM 615 C CA . TYR A 1 83 ? -5.534 26.102 41.630 1.00 40.19 83 TYR A CA 1
ATOM 616 C C . TYR A 1 83 ? -6.180 27.438 42.051 1.00 40.31 83 TYR A C 1
ATOM 617 O O . TYR A 1 83 ? -5.943 27.943 43.141 1.00 44.85 83 TYR A O 1
ATOM 626 N N . GLY A 1 84 ? -7.041 2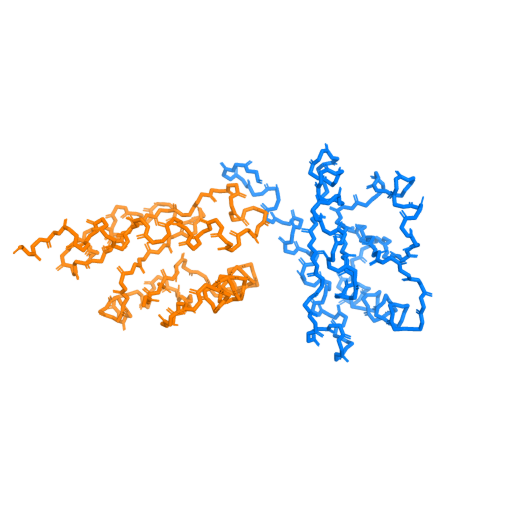7.982 41.198 1.00 42.16 84 GLY A N 1
ATOM 627 C CA . GLY A 1 84 ? -7.669 29.263 41.465 1.00 44.83 84 GLY A CA 1
ATOM 628 C C . GLY A 1 84 ? -8.586 29.244 42.671 1.00 47.36 84 GLY A C 1
ATOM 629 O O . GLY A 1 84 ? -8.713 30.238 43.344 1.00 49.20 84 GLY A O 1
ATOM 630 N N . MET A 1 85 ? -9.246 28.115 42.922 1.00 42.79 85 MET A N 1
ATOM 631 C CA . MET A 1 85 ? -10.135 27.993 44.079 1.00 48.99 85 MET A CA 1
ATOM 632 C C . MET A 1 85 ? -9.398 27.413 45.304 1.00 47.45 85 MET A C 1
ATOM 633 O O . MET A 1 85 ? -10.030 27.042 46.278 1.00 45.48 85 MET A O 1
ATOM 638 N N . MET A 1 86 ? -8.070 27.269 45.216 1.00 44.79 86 MET A N 1
ATOM 639 C CA . MET A 1 86 ? -7.232 26.781 46.343 1.00 43.35 86 MET A CA 1
ATOM 640 C C . MET A 1 86 ? -7.774 25.510 46.951 1.00 47.24 86 MET A C 1
ATOM 641 O O . MET A 1 86 ? -7.963 25.434 48.162 1.00 43.91 86 MET A O 1
ATOM 646 N N . ASN A 1 87 ? -8.004 24.498 46.114 1.00 40.14 87 ASN A N 1
ATOM 647 C CA . ASN A 1 87 ? -8.561 23.238 46.592 1.00 40.89 87 ASN A CA 1
ATOM 648 C C . ASN A 1 87 ? -7.446 22.253 46.821 1.00 41.42 87 ASN A C 1
ATOM 649 O O . ASN A 1 87 ? -7.118 21.478 45.927 1.00 36.63 87 ASN A O 1
ATOM 654 N N . GLY A 1 88 ? -6.875 22.261 48.031 1.00 41.53 88 GLY A N 1
ATOM 655 C CA . GLY A 1 88 ? -5.733 21.400 48.374 1.00 40.44 88 GLY A CA 1
ATOM 656 C C . GLY A 1 88 ? -6.070 19.918 48.404 1.00 40.87 88 GLY A C 1
ATOM 657 O O . GLY A 1 88 ? -5.290 19.088 47.962 1.00 43.78 88 GLY A O 1
ATOM 658 N N . GLU A 1 89 ? -7.247 19.590 48.907 1.00 38.94 89 GLU A N 1
ATOM 659 C CA . GLU A 1 89 ? -7.713 18.230 48.904 1.00 42.69 89 GLU A CA 1
ATOM 660 C C . GLU A 1 89 ? -7.749 17.696 47.427 1.00 40.74 89 GLU A C 1
ATOM 661 O O . GLU A 1 89 ? -7.296 16.600 47.146 1.00 44.34 89 GLU A O 1
ATOM 667 N N . ALA A 1 90 ? -8.261 18.495 46.499 1.00 38.72 90 ALA A N 1
ATOM 668 C CA . ALA A 1 90 ? -8.337 18.100 45.093 1.00 35.09 90 ALA A CA 1
ATOM 669 C C . ALA A 1 90 ? -6.974 17.881 44.422 1.00 35.95 90 ALA A C 1
ATOM 670 O O . ALA A 1 90 ? -6.792 16.954 43.615 1.00 35.95 90 ALA A O 1
ATOM 672 N N . VAL A 1 91 ? -6.030 18.752 44.722 1.00 35.63 91 VAL A N 1
ATOM 673 C CA . VAL A 1 91 ? -4.703 18.662 44.093 1.00 34.68 91 VAL A CA 1
ATOM 674 C C . VAL A 1 91 ? -3.955 17.473 44.690 1.00 35.97 91 VAL A C 1
ATOM 675 O O . VAL A 1 91 ? -3.209 16.816 43.989 1.00 37.54 91 VAL A O 1
ATOM 679 N N . LEU A 1 92 ? -4.158 17.213 45.979 1.00 36.29 92 LEU A N 1
ATOM 680 C CA . LEU A 1 92 ? -3.584 16.032 46.602 1.00 41.23 92 LEU A CA 1
ATOM 681 C C . LEU A 1 92 ? -4.160 14.809 45.901 1.00 41.79 92 LEU A C 1
ATOM 682 O O . LEU A 1 92 ? -3.422 13.898 45.517 1.00 39.82 92 LEU A O 1
ATOM 687 N N . ASP A 1 93 ? -5.479 14.796 45.667 1.00 39.85 93 ASP A N 1
ATOM 688 C CA . ASP A 1 93 ? -6.088 13.678 44.946 1.00 38.41 93 ASP A CA 1
ATOM 689 C C . ASP A 1 93 ? -5.478 13.478 43.550 1.00 40.58 93 ASP A C 1
ATOM 690 O O . ASP A 1 93 ? -5.282 12.330 43.080 1.00 39.76 93 ASP A O 1
ATOM 695 N N . HIS A 1 94 ? -5.245 14.585 42.869 1.00 37.47 94 HIS A N 1
ATOM 696 C CA . HIS A 1 94 ? -4.657 14.575 41.523 1.00 35.82 94 HIS A CA 1
ATOM 697 C C . HIS A 1 94 ? -3.313 13.871 41.562 1.00 35.30 94 HIS A C 1
ATOM 698 O O . HIS A 1 94 ? -3.053 12.949 40.786 1.00 35.48 94 HIS A O 1
ATOM 705 N N . ALA A 1 95 ? -2.467 14.288 42.509 1.00 36.50 95 ALA A N 1
ATOM 706 C CA . ALA A 1 95 ? -1.169 13.678 42.705 1.00 38.56 95 ALA A CA 1
ATOM 707 C C . ALA A 1 95 ? -1.266 12.165 42.997 1.00 40.67 95 ALA A C 1
ATOM 708 O O . ALA A 1 95 ? -0.539 11.344 42.418 1.00 38.74 95 ALA A O 1
ATOM 710 N N . LEU A 1 96 ? -2.152 11.807 43.916 1.00 46.02 96 LEU A N 1
ATOM 711 C CA . LEU A 1 96 ? -2.342 10.411 44.277 1.00 46.44 96 LEU A CA 1
ATOM 712 C C . LEU A 1 96 ? -2.758 9.615 43.053 1.00 44.90 96 LEU A C 1
ATOM 713 O O . LEU A 1 96 ? -2.342 8.471 42.868 1.00 45.90 96 LEU A O 1
ATOM 718 N N . THR A 1 97 ? -3.582 10.230 42.210 1.00 45.58 97 THR A N 1
ATOM 719 C CA . THR A 1 97 ? -4.063 9.570 41.016 1.00 44.29 97 THR A CA 1
ATOM 720 C C . THR A 1 97 ? -2.960 9.299 40.034 1.00 43.52 97 THR A C 1
ATOM 721 O O . THR A 1 97 ? -2.924 8.255 39.376 1.00 45.12 97 THR A O 1
ATOM 725 N N . LEU A 1 98 ? -2.078 10.255 39.898 1.00 43.39 98 LEU A N 1
ATOM 726 C CA . LEU A 1 98 ? -0.944 10.116 39.016 1.00 42.97 98 LEU A CA 1
ATOM 727 C C . LEU A 1 98 ? 0.002 9.024 39.499 1.00 47.66 98 LEU A C 1
ATOM 728 O O . LEU A 1 98 ? 0.551 8.276 38.691 1.00 48.91 98 LEU A O 1
ATOM 733 N N . LYS A 1 99 ? 0.189 8.928 40.810 1.00 48.51 99 LYS A N 1
ATOM 734 C CA . LYS A 1 99 ? 1.112 7.941 41.326 1.00 53.68 99 LYS A CA 1
ATOM 735 C C . LYS A 1 99 ? 0.515 6.514 41.239 1.00 54.08 99 LYS A C 1
ATOM 736 O O . LYS A 1 99 ? 1.201 5.586 40.858 1.00 54.68 99 LYS A O 1
ATOM 742 N N . LYS A 1 100 ? -0.770 6.380 41.571 1.00 50.86 100 LYS A N 1
ATOM 743 C CA . LYS A 1 100 ? -1.473 5.104 41.551 1.00 58.03 100 LYS A CA 1
ATOM 744 C C . LYS A 1 100 ? -1.591 4.557 40.119 1.00 58.76 100 LYS A C 1
ATOM 745 O O . LYS A 1 100 ? -1.307 3.383 39.869 1.00 56.00 100 LYS A O 1
ATOM 751 N N . GLY A 1 101 ? -2.016 5.412 39.191 1.00 53.62 101 GLY A N 1
ATOM 752 C CA . GLY A 1 101 ? -2.180 5.010 37.807 1.00 60.08 101 GLY A CA 1
ATOM 753 C C . GLY A 1 101 ? -0.835 4.573 37.260 1.00 62.69 101 GLY A C 1
ATOM 754 O O . GLY A 1 101 ? -0.739 3.579 36.558 1.00 65.25 101 GLY A O 1
ATOM 755 N N . GLU A 1 102 ? 0.204 5.325 37.631 1.00 67.98 102 GLU A N 1
ATOM 756 C CA . GLU A 1 102 ? 1.595 5.098 37.200 1.00 74.49 102 GLU A CA 1
ATOM 757 C C . GLU A 1 102 ? 2.169 3.722 37.528 1.00 77.26 102 GLU A C 1
ATOM 758 O O . GLU A 1 102 ? 3.031 3.221 36.805 1.00 74.88 102 GLU A O 1
ATOM 764 N N . ASN A 1 103 ? 1.706 3.131 38.625 1.00 73.57 103 ASN A N 1
ATOM 765 C CA . ASN A 1 103 ? 2.166 1.807 39.031 1.00 84.44 103 ASN A CA 1
ATOM 766 C C . ASN A 1 103 ? 1.151 0.733 38.631 1.00 83.10 103 ASN A C 1
ATOM 767 O O . ASN A 1 103 ? 1.310 -0.440 38.979 1.00 84.02 103 ASN A O 1
ATOM 772 N N . LEU A 1 104 ? 0.124 1.138 37.887 1.00 79.04 104 LEU A N 1
ATOM 773 C CA . LEU A 1 104 ? -0.947 0.243 37.490 1.00 88.11 104 LEU A CA 1
ATOM 774 C C . LEU A 1 104 ? -0.439 -1.120 37.002 1.00 96.57 104 LEU A C 1
ATOM 775 O O . LEU A 1 104 ? 0.361 -1.233 36.067 1.00 88.44 104 LEU A O 1
ATOM 780 N N . TYR A 1 105 ? -0.895 -2.130 37.730 1.00 105.48 105 TYR A N 1
ATOM 781 C CA . TYR A 1 105 ? -0.641 -3.548 37.496 1.00 121.95 105 TYR A CA 1
ATOM 782 C C . TYR A 1 105 ? -0.550 -4.013 36.028 1.00 123.73 105 TYR A C 1
ATOM 783 O O . TYR A 1 105 ? 0.373 -4.750 35.682 1.00 122.47 105 TYR A O 1
ATOM 792 N N . PHE A 1 106 ? -1.485 -3.589 35.174 1.00 123.38 106 PHE A N 1
ATOM 793 C CA . PHE A 1 106 ? -1.497 -4.047 33.765 1.00 126.23 106 PHE A CA 1
ATOM 794 C C . PHE A 1 106 ? -0.318 -3.651 32.881 1.00 125.35 106 PHE A C 1
ATOM 795 O O . PHE A 1 106 ? 0.007 -4.372 31.938 1.00 134.68 106 PHE A O 1
ATOM 803 N N . GLN A 1 107 ? 0.320 -2.520 33.159 1.00 124.44 107 GLN A N 1
ATOM 804 C CA . GLN A 1 107 ? 1.487 -2.133 32.369 1.00 127.61 107 GLN A CA 1
ATOM 805 C C . GLN A 1 107 ? 2.350 -1.082 33.055 1.00 119.74 107 GLN A C 1
ATOM 806 O O . GLN A 1 107 ? 3.233 -1.435 33.841 1.00 109.41 107 GLN A O 1
ATOM 812 N N . SER A 1 108 ? 2.074 0.198 32.778 1.00 122.35 108 SER A N 1
ATOM 813 C CA . SER A 1 108 ? 2.891 1.304 33.279 1.00 117.46 108 SER A CA 1
ATOM 814 C C . SER A 1 108 ? 2.103 2.590 33.467 1.00 104.73 108 SER A C 1
ATOM 815 O O . SER A 1 108 ? 2.523 3.653 33.000 1.00 94.06 108 SER A O 1
ATOM 818 N N . MET B 1 1 ? -19.630 12.975 18.886 1.00 74.96 1 MET B N 1
ATOM 819 C CA . MET B 1 1 ? -18.815 11.838 19.383 1.00 70.79 1 MET B CA 1
ATOM 820 C C . MET B 1 1 ? -19.080 11.551 20.869 1.00 61.57 1 MET B C 1
ATOM 821 O O . MET B 1 1 ? -18.502 12.192 21.748 1.00 60.16 1 MET B O 1
ATOM 826 N N . ASN B 1 2 ? -19.954 10.585 21.139 1.00 62.75 2 ASN B N 1
ATOM 827 C CA . ASN B 1 2 ? -20.257 10.179 22.529 1.00 59.80 2 ASN B CA 1
ATOM 828 C C . ASN B 1 2 ? -19.372 9.006 22.945 1.00 49.69 2 ASN B C 1
ATOM 829 O O . ASN B 1 2 ? -19.393 7.931 22.330 1.00 53.36 2 ASN B O 1
ATOM 834 N N . ILE B 1 3 ? -18.574 9.229 23.974 1.00 45.33 3 ILE B N 1
ATOM 835 C CA . ILE B 1 3 ? -17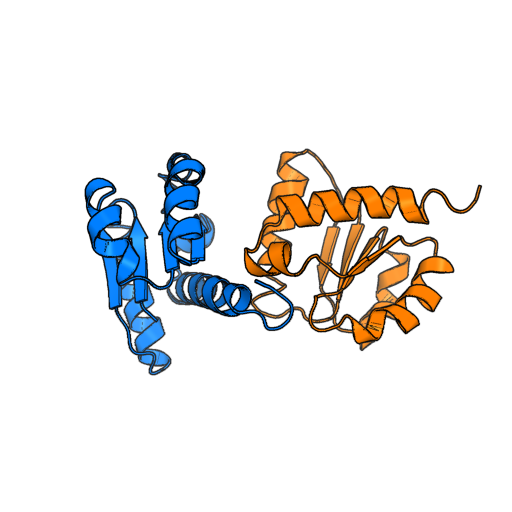.666 8.213 24.460 1.00 42.01 3 ILE B CA 1
ATOM 836 C C . ILE B 1 3 ? -18.072 7.816 25.861 1.00 39.12 3 ILE B C 1
ATOM 837 O O . ILE B 1 3 ? -18.077 8.648 26.778 1.00 39.77 3 ILE B O 1
ATOM 842 N N . LEU B 1 4 ? -18.451 6.554 25.995 1.00 38.07 4 LEU B N 1
ATOM 843 C CA . LEU B 1 4 ? -18.809 5.948 27.256 1.00 37.20 4 LEU B CA 1
ATOM 844 C C . LEU B 1 4 ? -17.619 5.158 27.774 1.00 37.34 4 LEU B C 1
ATOM 845 O O . LEU B 1 4 ? -17.016 4.329 27.032 1.00 40.53 4 LEU B O 1
ATOM 850 N N . LEU B 1 5 ? -17.299 5.406 29.043 1.00 34.37 5 LEU B N 1
ATOM 851 C CA . LEU B 1 5 ? -16.272 4.686 29.768 1.00 33.36 5 LEU B CA 1
ATOM 852 C C . LEU B 1 5 ? -16.900 3.791 30.804 1.00 33.78 5 LEU B C 1
ATOM 853 O O . LEU B 1 5 ? -17.926 4.162 31.370 1.00 36.67 5 LEU B O 1
ATOM 858 N N . CYS B 1 6 ? -16.281 2.630 31.055 1.00 35.90 6 CYS B N 1
ATOM 859 C CA . CYS B 1 6 ? -16.756 1.640 32.043 1.00 39.64 6 CYS B CA 1
ATOM 860 C C . CYS B 1 6 ? -15.490 1.171 32.745 1.00 39.62 6 CYS B C 1
ATOM 861 O O . CYS B 1 6 ? -14.435 1.138 32.095 1.00 36.47 6 CYS B O 1
ATOM 864 N N . CYS B 1 7 ? -15.541 0.747 34.015 1.00 35.17 7 CYS B N 1
ATOM 865 C CA . CYS B 1 7 ? -16.765 0.576 34.792 1.00 35.31 7 CYS B CA 1
ATOM 866 C C . CYS B 1 7 ? -16.747 1.280 36.172 1.00 36.25 7 CYS B C 1
ATOM 867 O O . CYS B 1 7 ? -17.446 0.891 37.095 1.00 39.33 7 CYS B O 1
ATOM 870 N N . SER B 1 8 ? -15.949 2.323 36.294 1.00 34.86 8 SER B N 1
ATOM 871 C CA . SER B 1 8 ? -15.876 3.080 37.525 1.00 36.22 8 SER B CA 1
ATOM 872 C C . SER B 1 8 ? -15.957 4.567 37.246 1.00 33.93 8 SER B C 1
ATOM 873 O O . SER B 1 8 ? -15.400 5.057 36.246 1.00 34.12 8 SER B O 1
ATOM 876 N N . ALA B 1 9 ? -16.700 5.295 38.094 1.00 32.84 9 ALA B N 1
ATOM 877 C CA . ALA B 1 9 ? -16.692 6.752 37.992 1.00 31.19 9 ALA B CA 1
ATOM 878 C C . ALA B 1 9 ? -15.965 7.311 39.220 1.00 34.38 9 ALA B C 1
ATOM 879 O O . ALA B 1 9 ? -16.332 8.343 39.792 1.00 35.81 9 ALA B O 1
ATOM 881 N N . GLY B 1 10 ? -14.919 6.604 39.627 1.00 31.36 10 GLY B N 1
ATOM 882 C CA . GLY B 1 10 ? -14.071 7.037 40.725 1.00 33.42 10 GLY B CA 1
ATOM 883 C C . GLY B 1 10 ? -13.062 8.108 40.363 1.00 34.56 10 GLY B C 1
ATOM 884 O O . GLY B 1 10 ? -13.071 8.690 39.272 1.00 33.60 10 GLY B O 1
ATOM 885 N N . MET B 1 11 ? -12.192 8.388 41.319 1.00 34.22 11 MET B N 1
ATOM 886 C CA . MET B 1 11 ? -11.238 9.439 41.201 1.00 35.67 11 MET B CA 1
ATOM 887 C C . MET B 1 11 ? -10.389 9.344 39.908 1.00 35.60 11 MET B C 1
ATOM 888 O O . MET B 1 11 ? -10.245 10.343 39.190 1.00 36.17 11 MET B O 1
ATOM 893 N N . SER B 1 12 ? -9.830 8.169 39.637 1.00 37.48 12 SER B N 1
ATOM 894 C CA . SER B 1 12 ? -8.962 7.989 38.431 1.00 39.63 12 SER B CA 1
ATOM 895 C C . SER B 1 12 ? -9.695 8.138 37.118 1.00 35.02 12 SER B C 1
ATOM 896 O O . SER B 1 12 ? -9.302 8.930 36.262 1.00 36.33 12 SER B O 1
ATOM 899 N N . THR B 1 13 ? -10.759 7.370 36.942 1.00 32.67 13 THR B N 1
ATOM 900 C CA . THR B 1 13 ? -11.491 7.460 35.692 1.00 32.97 13 THR B CA 1
ATOM 901 C C . THR B 1 13 ? -12.058 8.858 35.495 1.00 34.33 13 THR B C 1
ATOM 902 O O . THR B 1 13 ? -12.007 9.415 34.379 1.00 34.93 13 THR B O 1
ATOM 906 N N A SER B 1 14 ? -12.568 9.464 36.560 0.50 33.35 14 SER B N 1
ATOM 907 N N B SER B 1 14 ? -12.576 9.466 36.564 0.50 33.64 14 SER B N 1
ATOM 908 C CA A SER B 1 14 ? -13.125 10.813 36.435 0.50 34.66 14 SER B CA 1
ATOM 909 C CA B SER B 1 14 ? -13.158 10.816 36.441 0.50 35.38 14 SER B CA 1
ATOM 910 C C A SER B 1 14 ? -12.093 11.845 35.970 0.50 38.41 14 SER B C 1
ATOM 911 C C B SER B 1 14 ? -12.105 11.852 35.983 0.50 38.72 14 SER B C 1
ATOM 912 O O A SER B 1 14 ? -12.410 12.743 35.169 0.50 41.08 14 SER B O 1
ATOM 913 O O B SER B 1 14 ? -12.420 12.757 35.191 0.50 41.45 14 SER B O 1
ATOM 918 N N . LEU B 1 15 ? -10.852 11.708 36.429 1.00 40.40 15 LEU B N 1
ATOM 919 C CA . LEU B 1 15 ? -9.783 12.588 35.967 1.00 41.45 15 LEU B CA 1
ATOM 920 C C . LEU B 1 15 ? -9.545 12.363 34.474 1.00 42.59 15 LEU B C 1
ATOM 921 O O . LEU B 1 15 ? -9.372 13.319 33.675 1.00 46.26 15 LEU B O 1
ATOM 926 N N . LEU B 1 16 ? -9.486 11.096 34.084 1.00 43.41 16 LEU B N 1
ATOM 927 C CA . LEU B 1 16 ? -9.238 10.770 32.691 1.00 41.35 16 LEU B CA 1
ATOM 928 C C . LEU B 1 16 ? -10.337 11.392 31.864 1.00 41.44 16 LEU B C 1
ATOM 929 O O . LEU B 1 16 ? -10.064 11.944 30.815 1.00 43.57 16 LEU B O 1
ATOM 934 N N . VAL B 1 17 ? -11.586 11.317 32.341 1.00 40.75 17 VAL B N 1
ATOM 935 C CA . VAL B 1 17 ? -12.734 11.895 31.612 1.00 38.42 17 VAL B CA 1
ATOM 936 C C . VAL B 1 17 ? -12.558 13.372 31.466 1.00 42.39 17 VAL B C 1
ATOM 937 O O . VAL B 1 17 ? -12.808 13.915 30.394 1.00 41.58 17 VAL B O 1
ATOM 941 N N . THR B 1 18 ? -12.168 14.034 32.557 1.00 43.39 18 THR B N 1
ATOM 942 C CA . THR B 1 18 ? -11.917 15.485 32.536 1.00 49.22 18 THR B CA 1
ATOM 943 C C . THR B 1 18 ? -10.856 15.847 31.499 1.00 52.20 18 THR B C 1
ATOM 944 O O . THR B 1 18 ? -11.042 16.787 30.719 1.00 53.66 18 THR B O 1
ATOM 948 N N . LYS B 1 19 ? -9.782 15.065 31.423 1.00 50.70 19 LYS B N 1
ATOM 949 C CA . LYS B 1 19 ? -8.731 15.335 30.452 1.00 50.93 19 LYS B CA 1
ATOM 950 C C . LYS B 1 19 ? -9.170 15.057 29.005 1.00 51.79 19 LYS B C 1
ATOM 951 O O . LYS B 1 19 ? -8.786 15.758 28.062 1.00 50.13 19 LYS B O 1
ATOM 957 N N . MET B 1 20 ? -10.001 14.047 28.827 1.00 45.36 20 MET B N 1
ATOM 958 C CA . MET B 1 20 ? -10.504 13.737 27.489 1.00 45.19 20 MET B CA 1
ATOM 959 C C . MET B 1 20 ? -11.480 14.838 27.024 1.00 47.73 20 MET B C 1
ATOM 960 O O . MET B 1 20 ? -11.564 15.164 25.814 1.00 44.72 20 MET B O 1
ATOM 965 N N . GLU B 1 21 ? -12.251 15.385 27.976 1.00 46.60 21 GLU B N 1
ATOM 966 C CA . GLU B 1 21 ? -13.185 16.483 27.685 1.00 52.12 21 GLU B CA 1
ATOM 967 C C . GLU B 1 21 ? -12.465 17.726 27.154 1.00 56.68 21 GLU B C 1
ATOM 968 O O . GLU B 1 21 ? -12.938 18.367 26.198 1.00 56.95 21 GLU B O 1
ATOM 974 N N . ALA B 1 22 ? -11.342 18.073 27.788 1.00 57.36 22 ALA B N 1
ATOM 975 C CA . ALA B 1 22 ? -10.507 19.209 27.371 1.00 60.33 22 ALA B CA 1
ATOM 976 C C . ALA B 1 22 ? -9.874 18.928 26.001 1.00 60.49 22 ALA B C 1
ATOM 977 O O . ALA B 1 22 ? -9.781 19.791 25.132 1.00 59.13 22 ALA B O 1
ATOM 979 N N . ALA B 1 23 ? -9.431 17.697 25.803 1.00 58.92 23 ALA B N 1
ATOM 980 C CA . ALA B 1 23 ? -8.869 17.315 24.523 1.00 55.34 23 ALA B CA 1
ATOM 981 C C . ALA B 1 23 ? -9.939 17.422 23.427 1.00 57.26 23 ALA B C 1
ATOM 982 O O . ALA 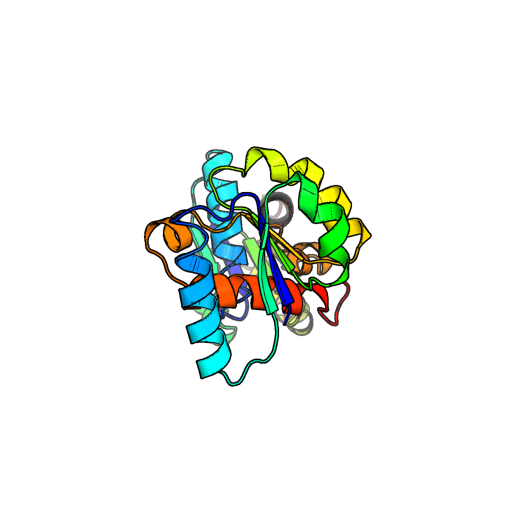B 1 23 ? -9.672 17.937 22.342 1.00 58.11 23 ALA B O 1
ATOM 984 N N . ALA B 1 24 ? -11.149 16.948 23.714 1.00 56.13 24 ALA B N 1
ATOM 985 C CA . ALA B 1 24 ? -12.244 16.976 22.731 1.00 56.97 24 ALA B CA 1
ATOM 986 C C . ALA B 1 24 ? -12.602 18.407 22.320 1.00 63.83 24 ALA B C 1
ATOM 987 O O . ALA B 1 24 ? -12.725 18.742 21.128 1.00 65.39 24 ALA B O 1
ATOM 989 N N . LYS B 1 25 ? -12.781 19.244 23.334 1.00 67.44 25 LYS B N 1
ATOM 990 C CA . LYS B 1 25 ? -13.078 20.645 23.142 1.00 73.73 25 LYS B CA 1
ATOM 991 C C . LYS B 1 25 ? -11.941 21.292 22.341 1.00 74.64 25 LYS B C 1
ATOM 992 O O . LYS B 1 25 ? -12.177 22.020 21.343 1.00 75.67 25 LYS B O 1
ATOM 998 N N . ALA B 1 26 ? -10.705 21.010 22.751 1.00 70.98 26 ALA B N 1
ATOM 999 C CA . ALA B 1 26 ? -9.531 21.554 22.060 1.00 73.81 26 ALA B CA 1
ATOM 1000 C C . ALA B 1 26 ? -9.562 21.299 20.543 1.00 76.02 26 ALA B C 1
ATOM 1001 O O . ALA B 1 26 ? -9.162 22.160 19.781 1.00 77.31 26 ALA B O 1
ATOM 1003 N N . ARG B 1 27 ? -10.040 20.134 20.102 1.00 69.26 27 ARG B N 1
ATOM 1004 C CA . ARG B 1 27 ? -10.121 19.873 18.662 1.00 71.57 27 ARG B CA 1
ATOM 1005 C C . ARG B 1 27 ? -11.538 20.121 18.091 1.00 73.28 27 ARG B C 1
ATOM 1006 O O . ARG B 1 27 ? -11.881 19.659 16.994 1.00 69.23 27 ARG B O 1
ATOM 1014 N N . GLY B 1 28 ? -12.341 20.881 18.836 1.00 75.75 28 GLY B N 1
ATOM 1015 C CA . GLY B 1 28 ? -13.694 21.243 18.418 1.00 77.24 28 GLY B CA 1
ATOM 1016 C C . GLY B 1 28 ? -14.612 20.054 18.231 1.00 76.37 28 GLY B C 1
ATOM 1017 O O . GLY B 1 28 ? -15.483 20.072 17.360 1.00 75.52 28 GLY B O 1
ATOM 1018 N N . LEU B 1 29 ? -14.419 19.017 19.049 1.00 70.68 29 LEU B N 1
ATOM 1019 C CA . LEU B 1 29 ? -15.229 17.830 18.950 1.00 69.03 29 LEU B CA 1
ATOM 1020 C C . LEU B 1 29 ? -16.348 17.938 19.964 1.00 69.46 29 LEU B C 1
ATOM 1021 O O . LEU B 1 29 ? -16.078 18.096 21.133 1.00 65.38 29 LEU B O 1
ATOM 1026 N N . GLU B 1 30 ? -17.592 17.862 19.508 1.00 69.85 30 GLU B N 1
ATOM 1027 C CA . GLU B 1 30 ? -18.747 17.927 20.391 1.00 74.30 30 GLU B CA 1
ATOM 1028 C C . GLU B 1 30 ? -19.246 16.515 20.717 1.00 71.75 30 GLU B C 1
ATOM 1029 O O . GLU B 1 30 ? -19.050 15.583 19.930 1.00 73.58 30 GLU B O 1
ATOM 1035 N N . GLY B 1 31 ? -19.887 16.364 21.877 1.00 64.53 31 GLY B N 1
ATOM 1036 C CA . GLY B 1 31 ? -20.433 15.072 22.310 1.00 61.84 31 GLY B CA 1
ATOM 1037 C C . GLY B 1 31 ? -20.185 14.892 23.791 1.00 56.88 31 GLY B C 1
ATOM 1038 O O . GLY B 1 31 ? -19.517 15.708 24.420 1.00 63.45 31 GLY B O 1
ATOM 1039 N N . LYS B 1 32 ? -20.717 13.848 24.392 1.00 58.77 32 LYS B N 1
ATOM 1040 C CA . LYS B 1 32 ? -20.431 13.700 25.792 1.00 51.87 32 LYS B CA 1
ATOM 1041 C C . LYS B 1 32 ? -19.527 12.528 26.084 1.00 47.57 32 LYS B C 1
ATOM 1042 O O . LYS B 1 32 ? -19.531 11.515 25.363 1.00 45.02 32 LYS B O 1
ATOM 1048 N N . ILE B 1 33 ? -18.716 12.715 27.132 1.00 42.76 33 ILE B N 1
ATOM 1049 C CA . ILE B 1 33 ? -17.749 11.744 27.589 1.00 39.44 33 ILE B CA 1
ATOM 1050 C C . ILE B 1 33 ? -18.088 11.510 29.039 1.00 39.14 33 ILE B C 1
ATOM 1051 O O . ILE B 1 33 ? -18.117 12.442 29.822 1.00 42.14 33 ILE B O 1
ATOM 1056 N N . TRP B 1 34 ? -18.395 10.265 29.382 1.00 37.40 34 TRP B N 1
ATOM 1057 C CA . TRP B 1 34 ? -18.822 9.957 30.707 1.00 39.90 34 TRP B CA 1
ATOM 1058 C C . TRP B 1 34 ? -18.597 8.503 31.078 1.00 36.37 34 TRP B C 1
ATOM 1059 O O . TRP B 1 34 ? -18.538 7.622 30.224 1.00 37.34 34 TRP B O 1
ATOM 1070 N N . ALA B 1 35 ? -18.444 8.297 32.374 1.00 33.37 35 ALA B N 1
ATOM 1071 C CA . ALA B 1 35 ? -18.186 7.012 32.960 1.00 34.33 35 ALA B CA 1
ATOM 1072 C C . ALA B 1 35 ? -19.340 6.467 33.784 1.00 35.78 35 ALA B C 1
ATOM 1073 O O . ALA B 1 35 ? -19.924 7.184 34.608 1.00 33.77 35 ALA B O 1
ATOM 1075 N N . VAL B 1 36 ? -19.633 5.186 33.585 1.00 35.49 36 VAL B N 1
ATOM 1076 C CA . VAL B 1 36 ? -20.664 4.508 34.398 1.00 35.82 36 VAL B CA 1
ATOM 1077 C C . VAL B 1 36 ? -20.190 3.129 34.897 1.00 37.54 36 VAL B C 1
ATOM 1078 O O . VAL B 1 36 ? -19.165 2.585 34.451 1.00 38.02 36 VAL B O 1
ATOM 1082 N N . SER B 1 37 ? -20.956 2.566 35.816 1.00 37.02 37 SER B N 1
ATOM 1083 C CA . SER B 1 37 ? -20.699 1.258 36.366 1.00 38.25 37 SER B CA 1
ATOM 1084 C C . SER B 1 37 ? -21.223 0.195 35.379 1.00 41.39 37 SER B C 1
ATOM 1085 O O . SER B 1 37 ? -22.064 0.485 34.536 1.00 41.58 37 SER B O 1
ATOM 1088 N N . GLY B 1 38 ? -20.715 -1.037 35.493 1.00 42.49 38 GLY B N 1
ATOM 1089 C CA . GLY B 1 38 ? -21.101 -2.142 34.639 1.00 47.03 38 GLY B CA 1
ATOM 1090 C C . GLY B 1 38 ? -22.592 -2.361 34.609 1.00 42.51 38 GLY B C 1
ATOM 1091 O O . GLY B 1 38 ? -23.146 -2.639 33.568 1.00 48.86 38 GLY B O 1
ATOM 1092 N N . ASP B 1 39 ? -23.254 -2.221 35.746 1.00 45.79 39 ASP B N 1
ATOM 1093 C CA . ASP B 1 39 ? -24.709 -2.428 35.773 1.00 48.04 39 ASP B CA 1
ATOM 1094 C C . ASP B 1 39 ? -25.492 -1.341 35.015 1.00 46.12 39 ASP B C 1
ATOM 1095 O O . ASP B 1 39 ? -26.671 -1.489 34.796 1.00 50.23 39 ASP B O 1
ATOM 1100 N N . ALA B 1 40 ? -24.812 -0.260 34.616 1.00 42.21 40 ALA B N 1
ATOM 1101 C CA . ALA B 1 40 ? -25.419 0.836 33.902 1.00 42.57 40 ALA B CA 1
ATOM 1102 C C . ALA B 1 40 ? -25.107 0.848 32.445 1.00 43.60 40 ALA B C 1
ATOM 1103 O O . ALA B 1 40 ? -25.633 1.670 31.708 1.00 47.08 40 ALA B O 1
ATOM 1105 N N . VAL B 1 41 ? -24.244 -0.048 31.998 1.00 42.91 41 VAL B N 1
ATOM 1106 C CA . VAL B 1 41 ? -23.892 -0.053 30.580 1.00 45.87 41 VAL B CA 1
ATOM 1107 C C . VAL B 1 41 ? -25.084 -0.355 29.667 1.00 49.15 41 VAL B C 1
ATOM 1108 O O . VAL B 1 41 ? -25.278 0.345 28.689 1.00 50.70 41 VAL B O 1
ATOM 1112 N N . LYS B 1 42 ? -25.914 -1.342 30.013 1.00 49.94 42 LYS B N 1
ATOM 1113 C CA . LYS B 1 42 ? -27.057 -1.684 29.131 1.00 57.08 42 LYS B CA 1
ATOM 1114 C C . LYS B 1 42 ? -27.926 -0.448 28.815 1.00 54.87 42 LYS B C 1
ATOM 1115 O O . LYS B 1 42 ? -28.263 -0.193 27.663 1.00 61.03 42 LYS B O 1
ATOM 1121 N N . THR B 1 43 ? -28.222 0.348 29.837 1.00 55.02 43 THR B N 1
ATOM 1122 C CA . THR B 1 43 ? -29.059 1.528 29.694 1.00 54.75 43 THR B CA 1
ATOM 1123 C C . THR B 1 43 ? -28.369 2.845 29.284 1.00 49.25 43 THR B C 1
ATOM 1124 O O . THR B 1 43 ? -28.981 3.889 29.357 1.00 51.94 43 THR B O 1
ATOM 1128 N N . ASN B 1 44 ? -27.111 2.803 28.881 1.00 47.63 44 ASN B N 1
ATOM 1129 C CA . ASN B 1 44 ? -26.390 3.985 28.382 1.00 45.47 44 ASN B CA 1
ATOM 1130 C C . ASN B 1 44 ? -25.751 3.716 27.017 1.00 50.88 44 ASN B C 1
ATOM 1131 O O . ASN B 1 44 ? -25.361 4.649 26.315 1.00 50.57 44 ASN B O 1
ATOM 1136 N N . ILE B 1 45 ? -25.635 2.453 26.645 1.00 51.37 45 ILE B N 1
ATOM 1137 C CA . ILE B 1 45 ? -24.939 2.120 25.379 1.00 55.72 45 ILE B CA 1
ATOM 1138 C C . ILE B 1 45 ? -25.676 2.599 24.114 1.00 61.03 45 ILE B C 1
ATOM 1139 O O . ILE B 1 45 ? -25.047 2.856 23.098 1.00 56.81 45 ILE B O 1
ATOM 1144 N N . ASP B 1 46 ? -26.993 2.756 24.178 1.00 65.70 46 ASP B N 1
ATOM 1145 C CA . ASP B 1 46 ? -27.735 3.277 23.024 1.00 75.27 46 ASP B CA 1
ATOM 1146 C C . ASP B 1 46 ? -27.265 4.704 22.707 1.00 68.37 46 ASP B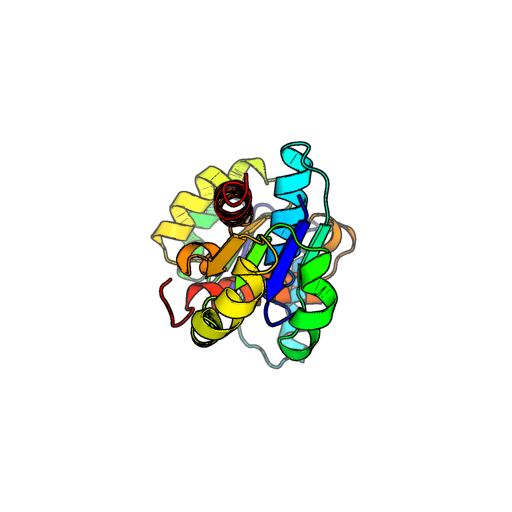 C 1
ATOM 1147 O O . ASP B 1 46 ? -27.239 5.100 21.563 1.00 68.55 46 ASP B O 1
ATOM 1152 N N . GLN B 1 47 ? -26.876 5.452 23.733 1.00 60.76 47 GLN B N 1
ATOM 1153 C CA . GLN B 1 47 ? -26.422 6.835 23.576 1.00 62.05 47 GLN B CA 1
ATOM 1154 C C . GLN B 1 47 ? -24.946 6.942 23.143 1.00 59.69 47 GLN B C 1
ATOM 1155 O O . GLN B 1 47 ? -24.516 7.955 22.601 1.00 61.40 47 GLN B O 1
ATOM 1161 N N . ALA B 1 48 ? -24.177 5.890 23.357 1.00 61.52 48 ALA B N 1
ATOM 1162 C CA . ALA B 1 48 ? -22.746 5.922 23.040 1.00 55.93 48 ALA B CA 1
ATOM 1163 C C . ALA B 1 48 ? -22.386 5.549 21.609 1.00 59.86 48 ALA B C 1
ATOM 1164 O O . ALA B 1 48 ? -23.033 4.705 20.994 1.00 63.31 48 ALA B O 1
ATOM 1166 N N . ASP B 1 49 ? -21.336 6.199 21.095 1.00 58.69 49 ASP B N 1
ATOM 1167 C CA . ASP B 1 49 ? -20.781 5.893 19.777 1.00 60.02 49 ASP B CA 1
ATOM 1168 C C . ASP B 1 49 ? -19.622 4.936 19.986 1.00 55.22 49 ASP B C 1
ATOM 1169 O O . ASP B 1 49 ? -19.337 4.083 19.155 1.00 52.90 49 ASP B O 1
ATOM 1174 N N . VAL B 1 50 ? -18.914 5.111 21.104 1.00 47.00 50 VAL B N 1
ATOM 1175 C CA . VAL B 1 50 ? -17.805 4.278 21.423 1.00 48.17 50 VAL B CA 1
ATOM 1176 C C . VAL B 1 50 ? -17.878 3.919 22.893 1.00 46.88 50 VAL B C 1
ATOM 1177 O O . VAL B 1 50 ? -18.360 4.705 23.706 1.00 47.23 50 VAL B O 1
ATOM 1181 N N . LEU B 1 51 ? -17.459 2.703 23.214 1.00 45.85 51 LEU B N 1
ATOM 1182 C CA . LEU B 1 51 ? -17.384 2.241 24.585 1.00 43.97 51 LEU B CA 1
ATOM 1183 C C . LEU B 1 51 ? -15.939 1.827 24.861 1.00 43.43 51 LEU B C 1
ATOM 1184 O O . LEU B 1 51 ? -15.366 0.971 24.151 1.00 41.16 51 LEU B O 1
ATOM 1189 N N . LEU B 1 52 ? -15.341 2.451 25.886 1.00 43.32 52 LEU B N 1
ATOM 1190 C CA . LEU B 1 52 ? -13.986 2.124 26.301 1.00 40.03 52 LEU B CA 1
ATOM 1191 C C . LEU B 1 52 ? -13.962 1.569 27.716 1.00 37.33 52 LEU B C 1
ATOM 1192 O O . LEU B 1 52 ? -14.579 2.125 28.618 1.00 37.42 52 LEU B O 1
ATOM 1197 N N . LEU B 1 53 ? -13.194 0.500 27.907 1.00 39.38 53 LEU B N 1
ATOM 1198 C CA . LEU B 1 53 ? -13.066 -0.193 29.190 1.00 36.93 53 LEU B CA 1
ATOM 1199 C C . LEU B 1 53 ? -11.767 0.101 29.868 1.00 39.59 53 LEU B C 1
ATOM 1200 O O . LEU B 1 53 ? -10.717 0.150 29.202 1.00 39.86 53 LEU B O 1
ATOM 1205 N N . GLY B 1 54 ? -11.804 0.282 31.195 1.00 40.44 54 GLY B N 1
ATOM 1206 C CA . GLY B 1 54 ? -10.579 0.556 31.922 1.00 38.92 54 GLY B CA 1
ATOM 1207 C C . GLY B 1 54 ? -9.739 -0.681 31.874 1.00 41.53 54 GLY B C 1
ATOM 1208 O O . GLY B 1 54 ? -10.289 -1.776 31.703 1.00 42.18 54 GLY B O 1
ATOM 1209 N N . PRO B 1 55 ? -8.395 -0.550 32.018 1.00 48.27 55 PRO B N 1
ATOM 1210 C CA . PRO B 1 55 ? -7.576 -1.777 31.948 1.00 54.27 55 PRO B CA 1
ATOM 1211 C C . PRO B 1 55 ? -7.976 -2.807 33.009 1.00 54.20 55 PRO B C 1
ATOM 1212 O O . PRO B 1 55 ? -7.898 -4.015 32.745 1.00 62.76 55 PRO B O 1
ATOM 1216 N N . GLN B 1 56 ? -8.450 -2.327 34.169 1.00 65.61 56 GLN B N 1
ATOM 1217 C CA . GLN B 1 56 ? -8.887 -3.219 35.249 1.00 65.41 56 GLN B CA 1
ATOM 1218 C C . GLN B 1 56 ? -10.125 -4.008 34.877 1.00 58.62 56 GLN B C 1
ATOM 1219 O O . GLN B 1 56 ? -10.422 -4.981 35.513 1.00 59.28 56 GLN B O 1
ATOM 1225 N N . VAL B 1 57 ? -10.861 -3.602 33.852 1.00 54.05 57 VAL B N 1
ATOM 1226 C CA . VAL B 1 57 ? -12.044 -4.367 33.460 1.00 52.11 57 VAL B CA 1
ATOM 1227 C C . VAL B 1 57 ? -11.923 -5.031 32.094 1.00 52.16 57 VAL B C 1
ATOM 1228 O O . VAL B 1 57 ? -12.934 -5.215 31.391 1.00 48.97 57 VAL B O 1
ATOM 1232 N N . ARG B 1 58 ? -10.700 -5.410 31.715 1.00 54.56 58 ARG B N 1
ATOM 1233 C CA . ARG B 1 58 ? -10.503 -6.129 30.447 1.00 55.38 58 ARG B CA 1
ATOM 1234 C C . ARG B 1 58 ? -11.357 -7.399 30.378 1.00 55.85 58 ARG B C 1
ATOM 1235 O O . ARG B 1 58 ? -11.874 -7.742 29.314 1.00 57.73 58 ARG B O 1
ATOM 1243 N N . TYR B 1 59 ? -11.562 -8.070 31.514 1.00 56.33 59 TYR B N 1
ATOM 1244 C CA . TYR B 1 59 ? -12.326 -9.304 31.528 1.00 57.78 59 TYR B CA 1
ATOM 1245 C C . TYR B 1 59 ? -13.757 -9.113 31.004 1.00 56.46 59 TYR B C 1
ATOM 1246 O O . TYR B 1 59 ? -14.434 -10.084 30.687 1.00 57.26 59 TYR B O 1
ATOM 1255 N N . MET B 1 60 ? -14.242 -7.879 30.965 1.00 56.16 60 MET B N 1
ATOM 1256 C CA . MET B 1 60 ? -15.608 -7.608 30.503 1.00 57.61 60 MET B CA 1
ATOM 1257 C C . MET B 1 60 ? -15.676 -7.479 28.980 1.00 55.27 60 MET B C 1
ATOM 1258 O O . MET B 1 60 ? -16.769 -7.410 28.412 1.00 50.87 60 MET B O 1
ATOM 1263 N N . LEU B 1 61 ? -14.525 -7.410 28.316 1.00 57.66 61 LEU B N 1
ATOM 1264 C CA . LEU B 1 61 ? -14.524 -7.134 26.878 1.00 56.18 61 LEU B CA 1
ATOM 1265 C C . LEU B 1 61 ? -15.405 -8.114 26.128 1.00 61.72 61 LEU B C 1
ATOM 1266 O O . LEU B 1 61 ? -16.264 -7.695 25.347 1.00 60.85 61 LEU B O 1
ATOM 1271 N N . SER B 1 62 ? -15.203 -9.402 26.396 1.00 68.75 62 SER B N 1
ATOM 1272 C CA . SER B 1 62 ? -16.001 -10.480 25.814 1.00 76.30 62 SER B CA 1
ATOM 1273 C C . SER B 1 62 ? -17.480 -10.116 25.804 1.00 78.12 62 SER B C 1
ATOM 1274 O O . SER B 1 62 ? -18.071 -9.915 24.744 1.00 79.69 62 SER B O 1
ATOM 1277 N N . SER B 1 63 ? -18.053 -9.975 27.000 1.00 69.69 63 SER B N 1
ATOM 1278 C CA . SER B 1 63 ? -19.471 -9.689 27.157 1.00 68.11 63 SER B CA 1
ATOM 1279 C C . SER B 1 63 ? -19.909 -8.352 26.558 1.00 64.90 63 SER B C 1
ATOM 1280 O O . SER B 1 63 ? -20.999 -8.233 25.991 1.00 61.25 63 SER B O 1
ATOM 1283 N N . MET B 1 64 ? -19.082 -7.328 26.721 1.00 64.84 64 MET B N 1
ATOM 1284 C CA . MET B 1 64 ? -19.408 -6.006 26.203 1.00 62.03 64 MET B CA 1
ATOM 1285 C C . MET B 1 64 ? -19.473 -5.985 24.689 1.00 69.80 64 MET B C 1
ATOM 1286 O O . MET B 1 64 ? -20.308 -5.275 24.134 1.00 72.44 64 MET B O 1
ATOM 1291 N N . LYS B 1 65 ? -18.567 -6.715 24.032 1.00 69.23 65 LYS B N 1
ATOM 1292 C CA . LYS B 1 65 ? -18.591 -6.819 22.559 1.00 80.64 65 LYS B CA 1
ATOM 1293 C C . LYS B 1 65 ? -19.940 -7.321 22.092 1.00 80.01 65 LYS B C 1
ATOM 1294 O O . LYS B 1 65 ? -20.595 -6.660 21.283 1.00 80.78 65 LYS B O 1
ATOM 1300 N N . THR B 1 66 ? -20.351 -8.478 22.617 1.00 80.75 66 THR B N 1
ATOM 1301 C CA . THR B 1 66 ? -21.671 -9.0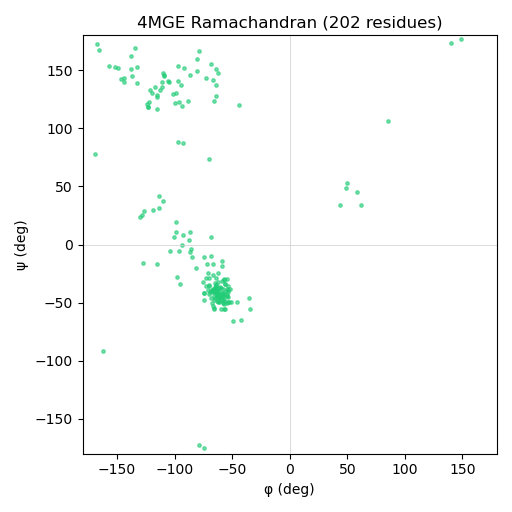49 22.325 1.00 83.00 66 THR B CA 1
ATOM 1302 C C . THR B 1 66 ? -22.652 -7.904 22.160 1.00 78.45 66 THR B C 1
ATOM 1303 O O . THR B 1 66 ? -23.294 -7.746 21.127 1.00 69.93 66 THR B O 1
ATOM 1307 N N . LEU B 1 67 ? -22.705 -7.079 23.208 1.00 72.75 67 LEU B N 1
ATOM 1308 C CA . LEU B 1 67 ? -23.588 -5.948 23.298 1.00 69.44 67 LEU B CA 1
ATOM 1309 C C . LEU B 1 67 ? -23.256 -4.809 22.322 1.00 64.32 67 LEU B C 1
ATOM 1310 O O . LEU B 1 67 ? -24.139 -4.278 21.677 1.00 71.80 67 LEU B O 1
ATOM 1315 N N . ALA B 1 68 ? -21.988 -4.431 22.222 1.00 64.65 68 ALA B N 1
ATOM 1316 C CA . ALA B 1 68 ? -21.569 -3.297 21.371 1.00 60.49 68 ALA B CA 1
ATOM 1317 C C . ALA B 1 68 ? -21.745 -3.588 19.894 1.00 64.62 68 ALA B C 1
ATOM 1318 O O . ALA B 1 68 ? -22.322 -2.794 19.161 1.00 67.17 68 ALA B O 1
ATOM 1320 N N . ASP B 1 69 ? -21.235 -4.722 19.460 1.00 69.35 69 ASP B N 1
ATOM 1321 C CA . ASP B 1 69 ? -21.347 -5.095 18.046 1.00 77.29 69 ASP B CA 1
ATOM 1322 C C . ASP B 1 69 ? -22.801 -4.992 17.552 1.00 80.07 69 ASP B C 1
ATOM 1323 O O . ASP B 1 69 ? -23.065 -4.358 16.529 1.00 88.58 69 ASP B O 1
ATOM 1328 N N . GLU B 1 70 ? -23.743 -5.571 18.296 1.00 80.48 70 GLU B N 1
ATOM 1329 C CA . GLU B 1 70 ? -25.172 -5.523 17.918 1.00 85.51 70 GLU B CA 1
ATOM 1330 C C . GLU B 1 70 ? -25.800 -4.128 17.927 1.00 79.57 70 GLU B C 1
ATOM 1331 O O . GLU B 1 70 ? -26.848 -3.914 17.303 1.00 83.84 70 GLU B O 1
ATOM 1337 N N A ARG B 1 71 ? -25.199 -3.205 18.672 0.50 75.47 71 ARG B N 1
ATOM 1338 N N B ARG B 1 71 ? -25.158 -3.207 18.639 0.50 74.03 71 ARG B N 1
ATOM 1339 C CA A ARG B 1 71 ? -25.664 -1.820 18.720 0.50 72.78 71 ARG B CA 1
ATOM 1340 C CA B ARG B 1 71 ? -25.599 -1.824 18.755 0.50 70.05 71 ARG B CA 1
ATOM 1341 C C A ARG B 1 71 ? -24.841 -0.906 17.806 0.50 71.15 71 ARG B C 1
ATOM 1342 C C B ARG B 1 71 ? -24.853 -0.914 17.789 0.50 69.92 71 ARG B C 1
ATOM 1343 O O A ARG B 1 71 ? -25.074 0.299 17.782 0.50 72.52 71 ARG B O 1
ATOM 1344 O O B ARG B 1 71 ? -25.149 0.273 17.705 0.50 71.63 71 ARG B O 1
ATOM 1359 N N . ASN B 1 72 ? -23.886 -1.458 17.061 1.00 69.84 72 ASN B N 1
ATOM 1360 C CA . ASN B 1 72 ? -23.052 -0.640 16.183 1.00 72.19 72 ASN B CA 1
ATOM 1361 C C . ASN B 1 72 ? -22.294 0.424 17.004 1.00 69.75 72 ASN B C 1
ATOM 1362 O O . ASN B 1 72 ? -22.294 1.618 16.693 1.00 73.97 72 ASN B O 1
ATOM 1367 N N . VAL B 1 73 ? -21.688 -0.041 18.085 1.00 61.68 73 VAL B N 1
ATOM 1368 C CA . VAL B 1 73 ? -20.883 0.786 18.955 1.00 58.18 73 VAL B CA 1
ATOM 1369 C C . VAL B 1 73 ? -19.493 0.199 18.935 1.00 54.75 73 VAL B C 1
ATOM 1370 O O . VAL B 1 73 ? -19.333 -0.996 19.140 1.00 57.30 73 VAL B O 1
ATOM 1374 N N . GLY B 1 74 ? -18.498 1.040 18.710 1.00 52.56 74 GLY B N 1
ATOM 1375 C CA . GLY B 1 74 ? -17.106 0.603 18.719 1.00 53.79 74 GLY B CA 1
ATOM 1376 C C . GLY B 1 74 ? -16.694 0.322 20.134 1.00 52.86 74 GLY B C 1
ATOM 1377 O O . GLY B 1 74 ? -17.124 1.015 21.049 1.00 51.95 74 GLY B O 1
ATOM 1378 N N . ILE B 1 75 ? -15.866 -0.698 20.342 1.00 50.22 75 ILE B N 1
ATOM 1379 C CA . ILE B 1 75 ? -15.460 -1.052 21.695 1.00 51.70 75 ILE B CA 1
ATOM 1380 C C . ILE B 1 75 ? -14.024 -1.540 21.800 1.00 51.54 75 ILE B C 1
ATOM 1381 O O . ILE B 1 75 ? -13.538 -2.253 20.933 1.00 48.76 75 ILE B O 1
ATOM 1386 N N . ASP B 1 76 ? -13.350 -1.185 22.887 1.00 44.62 76 ASP B N 1
ATOM 1387 C CA . ASP B 1 76 ? -12.007 -1.673 23.101 1.00 44.86 76 ASP B CA 1
ATOM 1388 C C . ASP B 1 76 ? -11.624 -1.373 24.529 1.00 44.64 76 ASP B C 1
ATOM 1389 O O . ASP B 1 76 ? -12.391 -0.725 25.268 1.00 43.44 76 ASP B O 1
ATOM 1394 N N . VAL B 1 77 ? -10.470 -1.886 24.938 1.00 45.57 77 VAL B N 1
ATOM 1395 C CA . VAL B 1 77 ? -9.912 -1.624 26.268 1.00 42.76 77 VAL B CA 1
ATOM 1396 C C . VAL B 1 77 ? -8.904 -0.495 26.136 1.00 42.94 77 VAL B C 1
ATOM 1397 O O . VAL B 1 77 ? -8.123 -0.439 25.139 1.00 40.67 77 VAL B O 1
ATOM 1401 N N . ILE B 1 78 ? -8.887 0.396 27.133 1.00 37.12 78 ILE B N 1
ATOM 1402 C CA . ILE B 1 78 ? -7.969 1.535 27.142 1.00 39.61 78 ILE B CA 1
ATOM 1403 C C . ILE B 1 78 ? -6.515 1.062 27.272 1.00 44.15 78 ILE B C 1
ATOM 1404 O O . ILE B 1 78 ? -6.244 0.099 27.977 1.00 42.67 78 ILE B O 1
ATOM 1409 N N . ASN B 1 79 ? -5.601 1.727 26.570 1.00 42.10 79 ASN B N 1
ATOM 1410 C CA . ASN B 1 79 ? -4.197 1.325 26.616 1.00 46.52 79 ASN B CA 1
ATOM 1411 C C . ASN B 1 79 ? -3.691 1.567 28.023 1.00 46.27 79 ASN B C 1
ATOM 1412 O O . ASN B 1 79 ? -3.833 2.657 28.538 1.00 47.04 79 ASN B O 1
ATOM 1417 N N . PRO B 1 80 ? -3.155 0.521 28.683 1.00 52.39 80 PRO B N 1
ATOM 1418 C CA . PRO B 1 80 ? -2.724 0.683 30.070 1.00 48.88 80 PRO B CA 1
ATOM 1419 C C . PRO B 1 80 ? -1.722 1.802 30.287 1.00 51.23 80 PRO B C 1
ATOM 1420 O O . PRO B 1 80 ? -1.750 2.435 31.340 1.00 54.95 80 PRO B O 1
ATOM 1424 N N . MET B 1 81 ? -0.849 2.050 29.315 1.00 52.40 81 MET B N 1
ATOM 1425 C CA . MET B 1 81 ? 0.135 3.150 29.420 1.00 56.20 81 MET B CA 1
ATOM 1426 C C . MET B 1 81 ? -0.570 4.507 29.370 1.00 53.07 81 MET B C 1
ATOM 1427 O O . MET B 1 81 ? -0.195 5.436 30.090 1.00 53.86 81 MET B O 1
ATOM 1432 N N . HIS B 1 82 ? -1.584 4.631 28.510 1.00 54.14 82 HIS B N 1
ATOM 1433 C CA . HIS B 1 82 ? -2.335 5.884 28.424 1.00 49.95 82 HIS B CA 1
ATOM 1434 C C . HIS B 1 82 ? -3.093 6.163 29.703 1.00 47.09 82 HIS B C 1
ATOM 1435 O O . HIS B 1 82 ? -3.122 7.297 30.175 1.00 46.94 82 HIS B O 1
ATOM 1442 N N . TYR B 1 83 ? -3.743 5.137 30.236 1.00 45.26 83 TYR B N 1
ATOM 1443 C CA . TYR B 1 83 ? -4.499 5.291 31.463 1.00 46.54 83 TYR B CA 1
ATOM 1444 C C . TYR B 1 83 ? -3.503 5.707 32.547 1.00 48.12 83 TYR B C 1
ATOM 1445 O O . TYR B 1 83 ? -3.723 6.678 33.264 1.00 50.00 83 TYR B O 1
ATOM 1454 N N . GLY B 1 84 ? -2.396 4.970 32.602 1.00 53.51 84 GLY B N 1
ATOM 1455 C CA . GLY B 1 84 ? -1.343 5.153 33.593 1.00 56.96 84 GLY B CA 1
ATOM 1456 C C . GLY B 1 84 ? -0.790 6.559 33.695 1.00 61.07 84 GLY B C 1
ATOM 1457 O O . GLY B 1 84 ? -0.524 7.047 34.798 1.00 57.41 84 GLY B O 1
ATOM 1458 N N . MET B 1 85 ? -0.613 7.201 32.545 1.00 56.53 85 MET B N 1
ATOM 1459 C CA . MET B 1 85 ? -0.101 8.553 32.502 1.00 59.45 85 MET B CA 1
ATOM 1460 C C . MET B 1 85 ? -1.201 9.589 32.342 1.00 53.35 85 MET B C 1
ATOM 1461 O O . MET B 1 85 ? -0.910 10.744 32.099 1.00 53.62 85 MET B O 1
ATOM 1466 N N . MET B 1 86 ? -2.454 9.168 32.487 1.00 51.31 86 MET B N 1
ATOM 1467 C CA . MET B 1 86 ? -3.619 10.056 32.372 1.00 46.39 86 MET B CA 1
ATOM 1468 C C . MET B 1 86 ? -3.556 10.923 31.113 1.00 50.62 86 MET B C 1
ATOM 1469 O O . MET B 1 86 ? -3.769 12.135 31.152 1.00 49.46 86 MET B O 1
ATOM 1474 N N . ASN B 1 87 ? -3.275 10.272 29.989 1.00 48.84 87 ASN B N 1
ATOM 1475 C CA . ASN B 1 87 ? -3.153 10.963 28.711 1.00 52.74 87 ASN B CA 1
ATOM 1476 C C . ASN B 1 87 ? -4.493 10.940 27.999 1.00 50.38 87 ASN B C 1
ATOM 1477 O O . ASN B 1 87 ? -4.776 10.025 27.226 1.00 48.72 87 ASN B O 1
ATOM 1482 N N . GLY B 1 88 ? -5.324 11.938 28.299 1.00 47.42 88 GLY B N 1
ATOM 1483 C CA . GLY B 1 88 ? -6.633 12.071 27.681 1.00 45.75 88 GLY B CA 1
ATOM 1484 C C . GLY B 1 88 ? -6.553 12.237 26.174 1.00 45.25 88 GLY B C 1
ATOM 1485 O O . GLY B 1 88 ? -7.412 11.770 25.448 1.00 46.01 88 GLY B O 1
ATOM 1486 N N . GLU B 1 89 ? -5.544 12.956 25.693 1.00 47.46 89 GLU B N 1
ATOM 1487 C CA . GLU B 1 89 ? -5.383 13.131 24.261 1.00 50.26 89 GLU B CA 1
ATOM 1488 C C . GLU B 1 89 ? -5.280 11.788 23.530 1.00 46.76 89 GLU B C 1
ATOM 1489 O O . GLU B 1 89 ? -5.985 11.540 22.547 1.00 51.44 89 GLU B O 1
ATOM 1495 N N . ALA B 1 90 ? -4.386 10.935 24.001 1.00 48.16 90 ALA B N 1
ATOM 1496 C CA . ALA B 1 90 ? -4.156 9.614 23.390 1.00 46.89 90 ALA B CA 1
ATOM 1497 C C . ALA B 1 90 ? -5.394 8.706 23.482 1.00 47.74 90 ALA B C 1
ATOM 1498 O O . ALA B 1 90 ? -5.713 7.952 22.542 1.00 45.22 90 ALA B O 1
ATOM 1500 N N . VAL B 1 91 ? -6.099 8.768 24.610 1.00 44.02 91 VAL B N 1
ATOM 1501 C CA . VAL B 1 91 ? -7.282 7.922 24.749 1.00 42.60 91 VAL B CA 1
ATOM 1502 C C . VAL B 1 91 ? -8.385 8.424 23.791 1.00 43.42 91 VAL B C 1
ATOM 1503 O O . VAL B 1 91 ? -9.091 7.622 23.160 1.00 40.48 91 VAL B O 1
ATOM 1507 N N . LEU B 1 92 ? -8.533 9.742 23.690 1.00 42.57 92 LEU B N 1
ATOM 1508 C CA . LEU B 1 92 ? -9.465 10.322 22.721 1.00 43.96 92 LEU B CA 1
ATOM 1509 C C . LEU B 1 92 ? -9.102 9.877 21.276 1.00 46.50 92 LEU B C 1
ATOM 1510 O O . LEU B 1 92 ? -9.983 9.551 20.491 1.00 44.14 92 LEU B O 1
ATOM 1515 N N . ASP B 1 93 ? -7.809 9.890 20.931 1.00 50.34 93 ASP B N 1
ATOM 1516 C CA . ASP B 1 93 ? -7.337 9.406 19.589 1.00 49.32 93 ASP B CA 1
ATOM 1517 C C . ASP B 1 93 ? -7.779 7.958 19.371 1.00 49.66 93 ASP B C 1
ATOM 1518 O O . ASP B 1 93 ? -8.274 7.584 18.315 1.00 47.53 93 ASP B O 1
ATOM 1523 N N . HIS B 1 94 ? -7.596 7.143 20.401 1.00 46.25 94 HIS B N 1
ATOM 1524 C CA . HIS B 1 94 ? -8.021 5.750 20.348 1.00 46.81 94 HIS B CA 1
ATOM 1525 C C . HIS B 1 94 ? -9.555 5.673 20.064 1.00 48.04 94 HIS B C 1
ATOM 1526 O O . HIS B 1 94 ? -10.014 4.933 19.213 1.00 43.60 94 HIS B O 1
ATOM 1533 N N . ALA B 1 95 ? -10.331 6.432 20.826 1.00 43.86 95 ALA B N 1
ATOM 1534 C CA . ALA B 1 95 ? -11.767 6.426 20.672 1.00 46.29 95 ALA B CA 1
ATOM 1535 C C . ALA B 1 95 ? -12.177 6.728 19.236 1.00 48.25 95 ALA B C 1
ATOM 1536 O O . ALA B 1 95 ? -13.057 6.076 18.679 1.00 51.11 95 ALA B O 1
ATOM 1538 N N . LEU B 1 96 ? -11.543 7.722 18.640 1.00 49.03 96 LEU B N 1
ATOM 1539 C CA . LEU B 1 96 ? -11.924 8.123 17.298 1.00 56.14 96 LEU B CA 1
ATOM 1540 C C . LEU B 1 96 ? -11.738 6.996 16.295 1.00 55.52 96 LEU B C 1
ATOM 1541 O O . LEU B 1 96 ? -12.575 6.816 15.405 1.00 53.79 96 LEU B O 1
ATOM 1546 N N . THR B 1 97 ? -10.678 6.212 16.454 1.00 54.13 97 THR B N 1
ATOM 1547 C CA . THR B 1 97 ? -10.428 5.114 15.521 1.00 57.54 97 THR B CA 1
ATOM 1548 C C . THR B 1 97 ? -11.486 4.032 15.728 1.00 54.89 97 THR B C 1
ATOM 1549 O O . THR B 1 97 ? -11.806 3.297 14.812 1.00 56.23 97 THR B O 1
ATOM 1553 N N . LEU B 1 98 ? -12.007 3.927 16.950 1.00 53.16 98 LEU B N 1
ATOM 1554 C CA . LEU B 1 98 ? -13.044 2.938 17.251 1.00 55.02 98 LEU B CA 1
ATOM 1555 C C . LEU B 1 98 ? -14.394 3.354 16.691 1.00 59.30 98 LEU B C 1
ATOM 1556 O O . LEU B 1 98 ? -15.2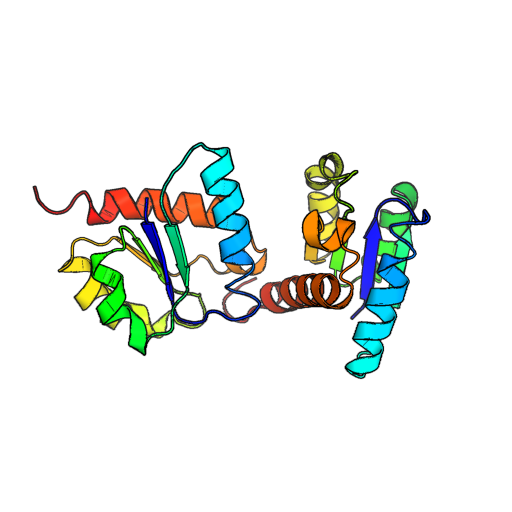09 2.508 16.330 1.00 61.36 98 LEU B O 1
ATOM 1561 N N . LYS B 1 99 ? -14.633 4.656 16.642 1.00 62.82 99 LYS B N 1
ATOM 1562 C CA . LYS B 1 99 ? -15.904 5.177 16.157 1.00 73.24 99 LYS B CA 1
ATOM 1563 C C . LYS B 1 99 ? -16.124 4.671 14.771 1.00 76.21 99 LYS B C 1
ATOM 1564 O O . LYS B 1 99 ? -17.148 4.059 14.483 1.00 78.10 99 LYS B O 1
ATOM 1570 N N . LYS B 1 100 ? -15.145 4.934 13.914 1.00 83.25 100 LYS B N 1
ATOM 1571 C CA . LYS B 1 100 ? -15.201 4.496 12.533 1.00 87.27 100 LYS B CA 1
ATOM 1572 C C . LYS B 1 100 ? -15.197 2.965 12.470 1.00 90.57 100 LYS B C 1
ATOM 1573 O O . LYS B 1 100 ? -15.841 2.381 11.597 1.00 85.47 100 LYS B O 1
ATOM 1579 N N . GLY B 1 101 ? -14.478 2.328 13.399 1.00 89.90 101 GLY B N 1
ATOM 1580 C CA . GLY B 1 101 ? -14.421 0.863 13.491 1.00 95.39 101 GLY B CA 1
ATOM 1581 C C . GLY B 1 101 ? -15.810 0.226 13.454 1.00 101.88 101 GLY B C 1
ATOM 1582 O O . GLY B 1 101 ? -16.140 -0.496 12.502 1.00 107.62 101 GLY B O 1
ATOM 1583 N N . GLU B 1 102 ? -16.632 0.481 14.477 1.00 100.98 102 GLU B N 1
ATOM 1584 C CA . GLU B 1 102 ? -17.999 -0.069 14.488 1.00 106.99 102 GLU B CA 1
ATOM 1585 C C . GLU B 1 102 ? -19.002 0.809 13.738 1.00 101.58 102 GLU B C 1
ATOM 1586 O O . GLU B 1 102 ? -20.169 0.441 13.614 1.00 107.34 102 GLU B O 1
ATOM 1592 N N . ASN B 1 103 ? -18.552 1.968 13.255 1.00 101.14 103 ASN B N 1
ATOM 1593 C CA . ASN B 1 103 ? -19.368 2.789 12.365 1.00 108.11 103 ASN B CA 1
ATOM 1594 C C . ASN B 1 103 ? -19.322 2.042 11.013 1.00 113.23 103 ASN B C 1
ATOM 1595 O O . ASN B 1 103 ? -20.361 1.811 10.394 1.00 113.67 103 ASN B O 1
ATOM 1600 N N . LEU B 1 104 ? -18.116 1.647 10.577 1.00 120.04 104 LEU B N 1
ATOM 1601 C CA . LEU B 1 104 ? -17.939 0.802 9.372 1.00 127.31 104 LEU B CA 1
ATOM 1602 C C . LEU B 1 104 ? -18.467 -0.598 9.703 1.00 135.70 104 LEU B C 1
ATOM 1603 O O . LEU B 1 104 ? -17.699 -1.546 9.908 1.00 129.97 104 LEU B O 1
ATOM 1608 N N . TYR B 1 105 ? -19.791 -0.702 9.765 1.00 145.83 105 TYR B N 1
ATOM 1609 C CA . TYR B 1 105 ? -20.462 -1.941 10.110 1.00 145.95 105 TYR B CA 1
ATOM 1610 C C . TYR B 1 105 ? -21.954 -1.741 9.822 1.00 141.72 105 TYR B C 1
ATOM 1611 O O . TYR B 1 105 ? -22.745 -1.499 10.735 1.00 132.61 105 TYR B O 1
ATOM 1620 N N . PHE B 1 106 ? -22.305 -1.824 8.532 1.00 138.50 106 PHE B N 1
ATOM 1621 C CA . PHE B 1 106 ? -23.686 -1.653 8.029 1.00 137.90 106 PHE B CA 1
ATOM 1622 C C . PHE B 1 106 ? -24.060 -0.172 7.789 1.00 135.44 106 PHE B C 1
ATOM 1623 O O . PHE B 1 106 ? -24.249 0.570 8.758 1.00 133.12 106 PHE B O 1
ATOM 1631 N N . GLN B 1 107 ? -24.135 0.289 6.532 1.00 131.62 107 GLN B N 1
ATOM 1632 C CA . GLN B 1 107 ? -23.828 -0.488 5.318 1.00 129.36 107 GLN B CA 1
ATOM 1633 C C . GLN B 1 107 ? -23.569 0.463 4.146 1.00 132.98 107 GLN B C 1
ATOM 1634 O O . GLN B 1 107 ? -24.495 0.883 3.447 1.00 130.87 107 GLN B O 1
#

Nearest PDB structures (foldseek):
  4mge-assembly1_A  TM=1.009E+00  e=1.424E-22  Bacillus anthracis str. 'Ames Ancestor'
  2wy2-assembly1_D  TM=9.358E-01  e=4.575E-09  Escherichia coli
  1iib-assembly1_A  TM=9.429E-01  e=8.830E-09  Escherichia coli K-12
  2l2q-assembly1_A  TM=8.409E-01  e=7.240E-08  Borreliella burgdorferi
  3nbm-assembly1_A  TM=8.778E-01  e=4.868E-06  Streptococcus pneumoniae TIGR4

Sequence (215 aa):
MNILLCCSAGMSTSSLLVTKMEAAAKARGLEGKIWAVSGDAVKTNIDQADVLLLGPQVRYMLSSMKTLADERNVGIDVINPMHYGMMNGEAVLDHALTLKKGENLYFQSMNILLCCSAGMSTSSLLVTKMEAAAKARGLEGKIWAVSGDAVKTNIDQADVLLLGPQVRYMLSSMKTLADERRNVGIDVINPMHYGMMNGEAVLDHALTLKKGENLYFQ

CATH classification: 3.40.50.2300

B-factor: mean 56.71, std 23.84, range [29.5, 155.73]

Secondary structure (DSSP, 8-state):
--EEEEE--SHHHHHHHHHHHHHHHTTT----EEEEEGGGHHHHTTT-SEEEE-GGGGGGHHHHHHHHHHTT-EEEEPPHHHHHTT-HHHHHHHHHHHHHHHT-TT--/--EEEEE--SHHHHHHHHHHHHHHHHTT--S-EEEEEGGGSTTTTTT-SEEEE-GGGGGGHHHHHHHHHHHT-EEEEPPHHHHHTT-HHHHHHHHHHHHHHHHSS--